Protein AF-A0A9X0BD74-F1 (afdb_monomer_lite)

Secondary structure (DSSP, 8-state):
--HHHHHHHSSTTTHHHHTHHHHHHHHHHHHHHHHHHHHTS-GGG-TTT-SS---HHHHHHHHHHHHHHHHHHHHHHHHHHHS-TT-TTHHHHHHHHHHHHHHHHHHHHT--TT---TTHHHHHHHHHHHHHHHHHHHHHSSSPPPTTHHHHHHHHHHHHHHHTTT-HHHHHHHHHHHHHHTT-

Structure (mmCIF, N/CA/C/O backbone):
data_AF-A0A9X0BD74-F1
#
_entry.id   AF-A0A9X0BD74-F1
#
loop_
_atom_site.group_PDB
_atom_site.id
_atom_site.type_symbol
_atom_site.label_atom_id
_atom_site.label_alt_id
_atom_site.label_comp_id
_atom_site.label_asym_id
_atom_site.label_entity_id
_atom_site.label_seq_id
_atom_site.pdbx_PDB_ins_code
_atom_site.Cartn_x
_atom_site.Cartn_y
_atom_site.Cartn_z
_atom_site.occupancy
_atom_site.B_iso_or_equiv
_atom_site.auth_seq_id
_atom_site.auth_comp_id
_atom_site.auth_asym_id
_atom_site.auth_atom_id
_atom_site.pdbx_PDB_model_num
ATOM 1 N N . MET A 1 1 ? 15.034 -7.161 4.633 1.00 36.44 1 MET A N 1
ATOM 2 C CA . MET A 1 1 ? 13.768 -7.546 5.293 1.00 36.44 1 MET A CA 1
ATOM 3 C C . MET A 1 1 ? 13.191 -6.283 5.930 1.00 36.44 1 MET A C 1
ATOM 5 O O . MET A 1 1 ? 13.919 -5.626 6.664 1.00 36.44 1 MET A O 1
ATOM 9 N N . ASN A 1 2 ? 11.981 -5.851 5.547 1.00 33.06 2 ASN A N 1
ATOM 10 C CA . ASN A 1 2 ? 11.386 -4.586 6.011 1.00 33.06 2 ASN A CA 1
ATOM 11 C C . ASN A 1 2 ? 11.163 -4.648 7.530 1.00 33.06 2 ASN A C 1
ATOM 13 O O . ASN A 1 2 ? 10.360 -5.455 7.988 1.00 33.06 2 ASN A O 1
ATOM 17 N N . ARG A 1 3 ? 11.835 -3.791 8.308 1.00 39.03 3 ARG A N 1
ATOM 18 C CA . ARG A 1 3 ? 11.649 -3.704 9.770 1.00 39.03 3 ARG A CA 1
ATOM 19 C C . ARG A 1 3 ? 10.197 -3.425 10.172 1.00 39.03 3 ARG A C 1
ATOM 21 O O . ARG A 1 3 ? 9.766 -3.906 11.209 1.00 39.03 3 ARG A O 1
ATOM 28 N N . ALA A 1 4 ? 9.433 -2.752 9.312 1.00 45.31 4 ALA A N 1
ATOM 29 C CA . ALA A 1 4 ? 7.997 -2.549 9.490 1.00 45.31 4 ALA A CA 1
ATOM 30 C C . ALA A 1 4 ? 7.218 -3.874 9.620 1.00 45.31 4 ALA A C 1
ATOM 32 O O . ALA A 1 4 ? 6.307 -3.964 10.427 1.00 45.31 4 ALA A O 1
ATOM 33 N N . TYR A 1 5 ? 7.608 -4.922 8.886 1.00 42.88 5 TYR A N 1
ATOM 34 C CA . TYR A 1 5 ? 6.957 -6.236 8.969 1.00 42.88 5 TYR A CA 1
ATOM 35 C C . TYR A 1 5 ? 7.295 -6.978 10.266 1.00 42.88 5 TYR A C 1
ATOM 37 O O . TYR A 1 5 ? 6.438 -7.645 10.828 1.00 42.88 5 TYR A O 1
ATOM 45 N N . VAL A 1 6 ? 8.530 -6.838 10.756 1.00 46.00 6 VAL A N 1
ATOM 46 C CA . VAL A 1 6 ? 8.978 -7.479 12.004 1.00 46.00 6 VAL A CA 1
ATOM 47 C C . VAL A 1 6 ? 8.322 -6.818 13.220 1.00 46.00 6 VAL A C 1
ATOM 49 O O . VAL A 1 6 ? 7.833 -7.513 14.101 1.00 46.00 6 VAL A O 1
ATOM 52 N N . VAL A 1 7 ? 8.215 -5.484 13.229 1.00 53.22 7 VAL A N 1
ATOM 53 C CA . VAL A 1 7 ? 7.501 -4.741 14.287 1.00 53.22 7 VAL A CA 1
ATOM 54 C C . VAL A 1 7 ? 6.001 -5.071 14.309 1.00 53.22 7 VAL A C 1
ATOM 56 O O . VAL A 1 7 ? 5.382 -5.016 15.366 1.00 53.22 7 VAL A O 1
ATOM 59 N N . MET A 1 8 ? 5.414 -5.451 13.169 1.00 51.22 8 MET A N 1
ATOM 60 C CA . MET A 1 8 ? 3.981 -5.745 13.050 1.00 51.22 8 MET A CA 1
ATOM 61 C C . MET A 1 8 ? 3.605 -7.236 13.169 1.00 51.22 8 MET A C 1
ATOM 63 O O . MET A 1 8 ? 2.412 -7.528 13.137 1.00 51.22 8 MET A O 1
ATOM 67 N N . GLY A 1 9 ? 4.556 -8.178 13.284 1.00 46.44 9 GLY A N 1
ATOM 68 C CA . GLY A 1 9 ? 4.282 -9.581 12.918 1.00 46.44 9 GLY A CA 1
ATOM 69 C C . GLY A 1 9 ? 4.838 -10.714 13.789 1.00 46.44 9 GLY A C 1
ATOM 70 O O . GLY A 1 9 ? 4.763 -11.857 13.356 1.00 46.44 9 GLY A O 1
ATOM 71 N N . GLU A 1 10 ? 5.401 -10.482 14.979 1.00 45.12 10 GLU A N 1
ATOM 72 C CA . GLU A 1 10 ? 6.030 -11.592 15.730 1.00 45.12 10 GLU A CA 1
ATOM 73 C C . GLU A 1 10 ? 5.081 -12.455 16.591 1.00 45.12 10 GLU A C 1
ATOM 75 O O . GLU A 1 10 ? 5.476 -13.544 17.011 1.00 45.12 10 GLU A O 1
ATOM 80 N N . LYS A 1 11 ? 3.824 -12.056 16.833 1.00 48.28 11 LYS A N 1
ATOM 81 C CA . LYS A 1 11 ? 2.819 -12.884 17.535 1.00 48.28 11 LYS A CA 1
ATOM 82 C C . LYS A 1 11 ? 1.432 -12.629 16.950 1.00 48.28 11 LYS A C 1
ATOM 84 O O . LYS A 1 11 ? 1.097 -11.470 16.780 1.00 48.28 11 LYS A O 1
ATOM 89 N N . GLN A 1 12 ? 0.713 -13.715 16.616 1.00 49.44 12 GLN A N 1
ATOM 90 C CA . GLN A 1 12 ? -0.642 -13.798 16.028 1.00 49.44 12 GLN A CA 1
ATOM 91 C C . GLN A 1 12 ? -0.986 -12.634 15.085 1.00 49.44 12 GLN A C 1
ATOM 93 O O . GLN A 1 12 ? -1.265 -11.550 15.568 1.00 49.44 12 GLN A O 1
ATOM 98 N N . ASP A 1 13 ? -1.044 -12.880 13.770 1.00 55.72 13 ASP A N 1
ATOM 99 C CA . ASP A 1 13 ? -1.153 -11.932 12.628 1.00 55.72 13 ASP A CA 1
ATOM 100 C C . ASP A 1 13 ? -2.109 -10.704 12.731 1.00 55.72 13 ASP A C 1
ATOM 102 O O . ASP A 1 13 ? -2.124 -9.850 11.844 1.00 55.72 13 ASP A O 1
ATOM 106 N N . ALA A 1 14 ? -2.879 -10.557 13.811 1.00 62.56 14 ALA A N 1
ATOM 107 C CA . ALA A 1 14 ? -3.739 -9.424 14.142 1.00 62.56 14 ALA A CA 1
ATOM 108 C C . ALA A 1 14 ? -3.445 -8.741 15.506 1.00 62.56 14 ALA A C 1
ATOM 110 O O . ALA A 1 14 ? -4.209 -7.866 15.911 1.00 62.56 14 ALA A O 1
ATOM 111 N N . ASP A 1 15 ? -2.377 -9.071 16.244 1.00 71.69 15 ASP A N 1
ATOM 112 C CA . ASP A 1 15 ? -2.082 -8.434 17.549 1.00 71.69 15 ASP A CA 1
ATOM 113 C C . ASP A 1 15 ? -1.821 -6.922 17.432 1.00 71.69 15 ASP A C 1
ATOM 115 O O . ASP A 1 15 ? -2.056 -6.159 18.372 1.00 71.69 15 ASP A O 1
ATOM 119 N N . TRP A 1 16 ? -1.412 -6.460 16.252 1.00 72.12 16 TRP A N 1
ATOM 120 C CA . TRP A 1 16 ? -1.272 -5.040 15.947 1.00 72.12 16 TRP A CA 1
ATOM 121 C C . TRP A 1 16 ? -2.625 -4.300 15.943 1.00 72.12 16 TRP A C 1
ATOM 123 O O . TRP A 1 16 ? -2.673 -3.129 16.316 1.00 72.12 16 TRP A O 1
ATOM 133 N N . ILE A 1 17 ? -3.736 -4.982 15.628 1.00 79.81 17 ILE A N 1
ATOM 134 C CA . ILE A 1 17 ? -5.102 -4.426 15.715 1.00 79.81 17 ILE A CA 1
ATOM 135 C C . ILE A 1 17 ? -5.449 -4.118 17.173 1.00 79.81 17 ILE A C 1
ATOM 137 O O . ILE A 1 17 ? -6.036 -3.078 17.466 1.00 79.81 17 ILE A O 1
ATOM 141 N N . LYS A 1 18 ? -5.033 -4.985 18.105 1.00 80.56 18 LYS A N 1
ATOM 142 C CA . LYS A 1 18 ? -5.263 -4.793 19.548 1.00 80.56 18 LYS A CA 1
ATOM 143 C C . LYS A 1 18 ? -4.485 -3.598 20.110 1.00 80.56 18 LYS A C 1
ATOM 145 O O . LYS A 1 18 ? -4.885 -3.036 21.122 1.00 80.56 18 LYS A O 1
ATOM 150 N N . ASN A 1 19 ? -3.402 -3.195 19.443 1.00 86.25 19 ASN A N 1
ATOM 151 C CA . ASN A 1 19 ? -2.535 -2.083 19.835 1.00 86.25 19 ASN A CA 1
ATOM 152 C C . ASN A 1 19 ? -2.596 -0.913 18.839 1.00 86.25 19 ASN A C 1
ATOM 154 O O . ASN A 1 19 ? -1.629 -0.165 18.687 1.00 86.25 19 ASN A O 1
ATOM 158 N N . ILE A 1 20 ? -3.736 -0.723 18.168 1.00 89.88 20 ILE A N 1
ATOM 159 C CA . ILE A 1 20 ? -3.899 0.277 17.103 1.00 89.88 20 ILE A CA 1
ATOM 160 C C . ILE A 1 20 ? -3.559 1.713 17.554 1.00 89.88 20 ILE A C 1
ATOM 162 O O . ILE A 1 20 ? -3.012 2.489 16.776 1.00 89.88 20 ILE A O 1
ATOM 166 N N . GLN A 1 21 ? -3.769 2.057 18.830 1.00 89.94 21 GLN A N 1
ATOM 167 C CA . GLN A 1 21 ? -3.364 3.356 19.389 1.00 89.94 21 GLN A CA 1
ATOM 168 C C . GLN A 1 21 ? -1.843 3.563 19.369 1.00 89.94 21 GLN A C 1
ATOM 170 O O . GLN A 1 21 ? -1.370 4.653 19.048 1.00 89.94 21 GLN A O 1
ATOM 175 N N . GLN A 1 22 ? -1.064 2.519 19.670 1.00 89.44 22 GLN A N 1
ATOM 176 C CA . GLN A 1 22 ? 0.397 2.581 19.576 1.00 89.44 22 GLN A CA 1
ATOM 177 C C . GLN A 1 22 ? 0.835 2.727 18.118 1.00 89.44 22 GLN A C 1
ATOM 179 O O . GLN A 1 22 ? 1.759 3.485 17.826 1.00 89.44 22 GLN A O 1
ATOM 184 N N . LEU A 1 23 ? 0.138 2.068 17.186 1.00 90.94 23 LEU A N 1
ATOM 185 C CA . LEU A 1 23 ? 0.402 2.243 15.759 1.00 90.94 23 LEU A CA 1
ATOM 186 C C . LEU A 1 23 ? 0.152 3.676 15.287 1.00 90.94 23 LEU A C 1
ATOM 188 O O . LEU A 1 23 ? 0.961 4.170 14.509 1.00 90.94 23 LEU A O 1
ATOM 192 N N . ILE A 1 24 ? -0.899 4.360 15.757 1.00 93.25 24 ILE A N 1
ATOM 193 C CA . ILE A 1 24 ? -1.131 5.783 15.430 1.00 93.25 24 ILE A CA 1
ATOM 194 C C . ILE A 1 24 ? 0.073 6.628 15.866 1.00 93.25 24 ILE A C 1
ATOM 196 O O . ILE A 1 24 ? 0.583 7.436 15.089 1.00 93.25 24 ILE A O 1
ATOM 200 N N . TYR A 1 25 ? 0.564 6.415 17.090 1.00 91.50 25 TYR A N 1
ATOM 201 C CA . TYR A 1 25 ? 1.745 7.121 17.591 1.00 91.50 25 TYR A CA 1
ATOM 202 C C . TYR A 1 25 ? 2.980 6.856 16.716 1.00 91.50 25 TYR A C 1
ATOM 204 O O . TYR A 1 25 ? 3.648 7.794 16.279 1.00 91.50 25 TYR A O 1
ATOM 212 N N . HIS A 1 26 ? 3.252 5.587 16.401 1.00 91.19 26 HIS A N 1
ATOM 213 C CA . HIS A 1 26 ? 4.397 5.208 15.574 1.00 91.19 26 HIS A CA 1
ATOM 214 C C . HIS A 1 26 ? 4.282 5.687 14.125 1.00 91.19 26 HIS A C 1
ATOM 216 O O . HIS A 1 26 ? 5.293 6.065 13.535 1.00 91.19 26 HIS A O 1
ATOM 222 N N . GLN A 1 27 ? 3.074 5.714 13.557 1.00 94.50 27 GLN A N 1
ATOM 223 C CA . GLN A 1 27 ? 2.834 6.215 12.205 1.00 94.50 27 GLN A CA 1
ATOM 224 C C . GLN A 1 27 ? 3.298 7.663 12.080 1.00 94.50 27 GLN A C 1
ATOM 226 O O . GLN A 1 27 ? 3.983 7.982 11.111 1.00 94.50 27 GLN A O 1
ATOM 231 N N . LYS A 1 28 ? 3.001 8.517 13.067 1.00 92.75 28 LYS A N 1
ATOM 232 C CA . LYS A 1 28 ? 3.417 9.922 13.035 1.00 92.75 28 LYS A CA 1
ATOM 233 C C . LYS A 1 28 ? 4.940 10.063 12.992 1.00 92.75 28 LYS A C 1
ATOM 235 O O . LYS A 1 28 ? 5.457 10.792 12.150 1.00 92.75 28 LYS A O 1
ATOM 240 N N . THR A 1 29 ? 5.650 9.338 13.857 1.00 94.38 29 THR A N 1
ATOM 241 C CA . THR A 1 29 ? 7.121 9.342 13.874 1.00 94.38 29 THR A CA 1
ATOM 242 C C . THR A 1 29 ? 7.694 8.846 12.546 1.00 94.38 29 THR A C 1
ATOM 244 O O . THR A 1 29 ? 8.558 9.500 11.969 1.00 94.38 29 THR A O 1
ATOM 247 N N . LEU A 1 30 ? 7.175 7.737 12.013 1.00 95.44 30 LEU A N 1
ATOM 248 C CA . LEU A 1 30 ? 7.630 7.190 10.732 1.00 95.44 30 LEU A CA 1
ATOM 249 C C . LEU A 1 30 ? 7.351 8.145 9.562 1.00 95.44 30 LEU A C 1
ATOM 251 O O . LEU A 1 30 ? 8.182 8.287 8.670 1.00 95.44 30 LEU A O 1
ATOM 255 N N . GLU A 1 31 ? 6.204 8.823 9.556 1.00 95.12 31 GLU A N 1
ATOM 256 C CA . GLU A 1 31 ? 5.857 9.817 8.536 1.00 95.12 31 GLU A CA 1
ATOM 257 C C . GLU A 1 31 ? 6.827 11.010 8.567 1.00 95.12 31 GLU A C 1
ATOM 259 O O . GLU A 1 31 ? 7.256 11.484 7.512 1.00 95.12 31 GLU A O 1
ATOM 264 N N . GLU A 1 32 ? 7.206 11.485 9.756 1.00 94.81 32 GLU A N 1
ATOM 265 C CA . GLU A 1 32 ? 8.211 12.541 9.933 1.00 94.81 32 GLU A CA 1
ATOM 266 C C . GLU A 1 32 ? 9.599 12.088 9.454 1.00 94.81 32 GLU A C 1
ATOM 268 O O . GLU A 1 32 ? 10.254 12.813 8.702 1.00 94.81 32 GLU A O 1
ATOM 273 N N . GLU A 1 33 ? 10.018 10.869 9.800 1.00 95.56 33 GLU A N 1
ATOM 274 C CA . GLU A 1 33 ? 11.285 10.284 9.344 1.00 95.56 33 GLU A CA 1
ATOM 275 C C . GLU A 1 33 ? 11.335 10.117 7.819 1.00 95.56 33 GLU A C 1
ATOM 277 O O . GLU A 1 33 ? 12.345 10.444 7.191 1.00 95.56 33 GLU A O 1
ATOM 282 N N . ILE A 1 34 ? 10.243 9.661 7.195 1.00 94.62 34 ILE A N 1
ATOM 283 C CA . ILE A 1 34 ? 10.165 9.525 5.734 1.00 94.62 34 ILE A CA 1
ATOM 284 C C . ILE A 1 34 ? 10.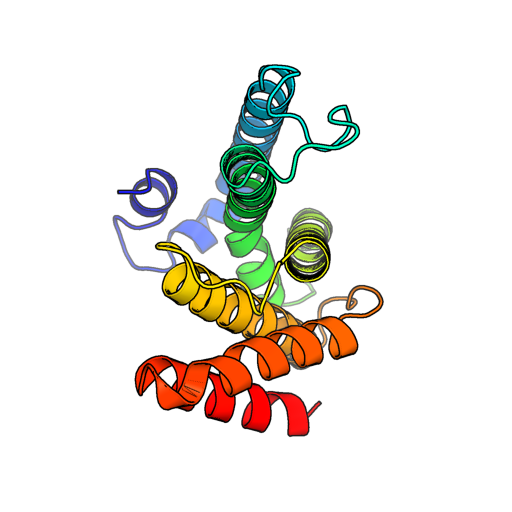220 10.901 5.065 1.00 94.62 34 ILE A C 1
ATOM 286 O O . ILE A 1 34 ? 10.932 11.067 4.072 1.00 94.62 34 ILE A O 1
ATOM 290 N N . LYS A 1 35 ? 9.513 11.904 5.601 1.00 92.06 35 LYS A N 1
ATOM 291 C CA . LYS A 1 35 ? 9.571 13.284 5.086 1.00 92.06 35 LYS A CA 1
ATOM 292 C C . LYS A 1 35 ? 10.975 13.866 5.194 1.00 92.06 35 LYS A C 1
ATOM 294 O O . LYS A 1 35 ? 11.453 14.463 4.230 1.00 92.06 35 LYS A O 1
ATOM 299 N N . LEU A 1 36 ? 11.642 13.649 6.326 1.00 94.56 36 LEU A N 1
ATOM 300 C CA . LEU A 1 36 ? 13.023 14.064 6.534 1.00 94.56 36 LEU A CA 1
ATOM 301 C C . LEU A 1 36 ? 13.956 13.369 5.540 1.00 94.56 36 LEU A C 1
ATOM 303 O O . LEU A 1 36 ? 14.793 14.014 4.920 1.00 94.56 36 LEU A O 1
ATOM 307 N N . TRP A 1 37 ? 13.808 12.064 5.332 1.00 93.00 37 TRP A N 1
ATOM 308 C CA . TRP A 1 37 ? 14.586 11.353 4.320 1.00 93.00 37 TRP A CA 1
ATOM 309 C C . TRP A 1 37 ? 14.357 11.937 2.916 1.00 93.00 37 TRP A C 1
ATOM 311 O O . TRP A 1 37 ? 15.326 12.229 2.212 1.00 93.00 37 TRP A O 1
ATOM 321 N N . CYS A 1 38 ? 13.102 12.202 2.539 1.00 89.31 38 CYS A N 1
ATOM 322 C CA . CYS A 1 38 ? 12.760 12.823 1.260 1.00 89.31 38 CYS A CA 1
ATOM 323 C C . CYS A 1 38 ? 13.385 14.219 1.087 1.00 89.31 38 CYS A C 1
ATOM 325 O O . CYS A 1 38 ? 13.812 14.557 -0.016 1.00 89.31 38 CYS A O 1
ATOM 327 N N . SER A 1 39 ? 13.480 15.028 2.151 1.00 89.81 39 SER A N 1
ATOM 328 C CA . SER A 1 39 ? 14.089 16.367 2.075 1.00 89.81 39 SER A CA 1
ATOM 329 C C . SER A 1 39 ? 15.606 16.339 1.879 1.00 89.81 39 SER A C 1
ATOM 331 O O . SER A 1 39 ? 16.183 17.341 1.466 1.00 89.81 39 SER A O 1
ATOM 333 N N . HIS A 1 40 ? 16.255 15.208 2.164 1.00 90.06 40 HIS A N 1
ATOM 334 C CA . HIS A 1 40 ? 17.692 15.007 1.963 1.00 90.06 40 HIS A CA 1
ATOM 335 C C . HIS A 1 40 ? 18.026 14.325 0.629 1.00 90.06 40 HIS A C 1
ATO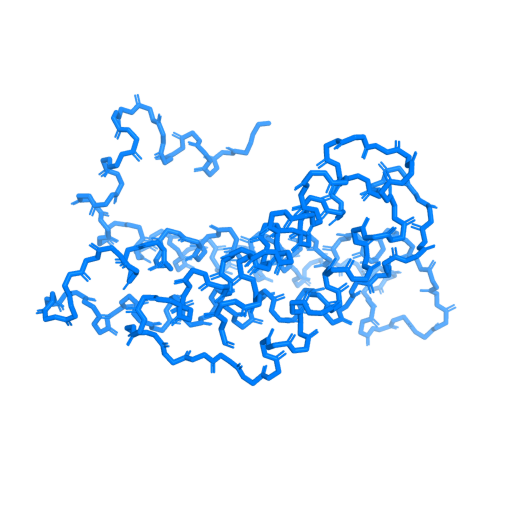M 337 O O . HIS A 1 40 ? 19.194 14.022 0.373 1.00 90.06 40 HIS A O 1
ATOM 343 N N . ILE A 1 41 ? 17.033 14.082 -0.235 1.00 86.56 41 ILE A N 1
ATOM 344 C CA . ILE A 1 41 ? 17.276 13.564 -1.583 1.00 86.56 41 ILE A CA 1
ATO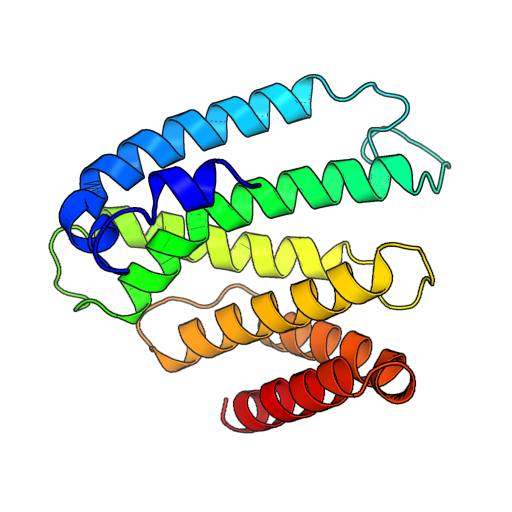M 345 C C . ILE A 1 41 ? 18.103 14.603 -2.367 1.00 86.56 41 ILE A C 1
ATOM 347 O O . ILE A 1 41 ? 17.669 15.750 -2.502 1.00 86.56 41 ILE A O 1
ATOM 351 N N . PRO A 1 42 ? 19.279 14.233 -2.915 1.00 85.12 42 PRO A N 1
ATOM 352 C CA . PRO A 1 42 ? 20.107 15.156 -3.680 1.00 85.12 42 PRO A CA 1
ATOM 353 C C . PRO A 1 42 ? 19.350 15.780 -4.865 1.00 85.12 42 PRO A C 1
ATOM 355 O O . PRO A 1 42 ? 18.655 15.049 -5.578 1.00 85.12 42 PRO A O 1
ATOM 358 N N . PRO A 1 43 ? 19.557 17.078 -5.174 1.00 80.44 43 PRO A N 1
ATOM 359 C CA . PRO A 1 43 ? 18.850 17.769 -6.261 1.00 80.44 43 PRO A CA 1
ATOM 360 C C . PRO A 1 43 ? 18.921 17.050 -7.616 1.00 80.44 43 PRO A C 1
ATOM 362 O O . PRO A 1 43 ? 17.964 17.052 -8.379 1.00 80.44 43 PRO A O 1
ATOM 365 N N . ARG A 1 44 ? 20.035 16.354 -7.892 1.00 75.38 44 ARG A N 1
ATOM 366 C CA . ARG A 1 44 ? 20.261 15.601 -9.141 1.00 75.38 44 ARG A CA 1
ATOM 367 C C . ARG A 1 44 ? 19.304 14.424 -9.358 1.00 75.38 44 ARG A C 1
ATOM 369 O O . ARG A 1 44 ? 19.190 13.952 -10.483 1.00 75.38 44 ARG A O 1
ATOM 376 N N . ILE A 1 45 ? 18.671 13.920 -8.300 1.00 77.56 45 ILE A N 1
ATOM 377 C CA . ILE A 1 45 ? 17.694 12.823 -8.367 1.00 77.56 45 ILE A CA 1
ATOM 378 C C . ILE A 1 45 ? 16.324 13.243 -7.820 1.00 77.56 45 ILE A C 1
ATOM 380 O O . ILE A 1 45 ? 15.498 12.403 -7.468 1.00 77.56 45 ILE A O 1
ATOM 384 N N . ASN A 1 46 ? 16.078 14.552 -7.752 1.00 73.94 46 ASN A N 1
ATOM 385 C CA . ASN A 1 46 ? 14.789 15.114 -7.396 1.00 73.94 46 ASN A CA 1
ATOM 386 C C . ASN A 1 46 ? 14.005 15.443 -8.679 1.00 73.94 46 ASN A C 1
ATOM 388 O O . ASN A 1 46 ? 14.318 16.420 -9.353 1.00 73.94 46 ASN A O 1
ATOM 392 N N . LEU A 1 47 ? 12.968 14.660 -9.004 1.00 65.50 47 LEU A N 1
ATOM 393 C CA . LEU A 1 47 ? 12.126 14.869 -10.195 1.00 65.50 47 LEU A CA 1
ATOM 394 C C . LEU A 1 47 ? 11.409 16.228 -10.201 1.00 65.50 47 LEU A C 1
ATOM 396 O O . LEU A 1 47 ? 11.099 16.728 -11.273 1.00 65.50 47 LEU A O 1
ATOM 400 N N . ASN A 1 48 ? 11.199 16.867 -9.041 1.00 65.19 48 ASN A N 1
ATOM 401 C CA . ASN A 1 48 ? 10.613 18.215 -8.986 1.00 65.19 48 ASN A CA 1
ATOM 402 C C . ASN A 1 48 ? 11.601 19.306 -9.434 1.00 65.19 48 ASN A C 1
ATOM 404 O O . ASN A 1 48 ? 11.209 20.455 -9.605 1.00 65.19 48 ASN A O 1
ATOM 408 N N . GLN A 1 49 ? 12.889 18.967 -9.552 1.00 58.62 49 GLN A N 1
ATOM 409 C CA . GLN A 1 49 ? 13.979 19.894 -9.866 1.00 58.62 49 GLN A CA 1
ATOM 410 C C . GLN A 1 49 ? 14.794 19.461 -11.092 1.00 58.62 49 GLN A C 1
ATOM 412 O O . GLN A 1 49 ? 15.642 20.222 -11.553 1.00 58.62 49 GLN A O 1
ATOM 417 N N . SER A 1 50 ? 14.567 18.258 -11.632 1.00 54.12 50 SER A N 1
ATOM 418 C CA . SER A 1 50 ? 15.271 17.786 -12.820 1.00 54.12 50 SER A CA 1
ATOM 419 C C . SER A 1 50 ? 14.505 18.166 -14.086 1.00 54.12 50 SER A C 1
ATOM 421 O O . SER A 1 50 ? 13.679 17.401 -14.585 1.00 54.12 50 SER A O 1
ATOM 423 N N . GLU A 1 51 ? 14.810 19.332 -14.648 1.00 48.97 51 GLU A N 1
ATOM 424 C CA . GLU A 1 51 ? 14.525 19.579 -16.059 1.00 48.97 51 GLU A CA 1
ATOM 425 C C . GLU A 1 51 ? 15.358 18.592 -16.898 1.00 48.97 51 GLU A C 1
ATOM 427 O O . GLU A 1 51 ? 16.587 18.604 -16.867 1.00 48.97 51 GLU A O 1
ATOM 432 N N . GLY A 1 52 ? 14.695 17.687 -17.621 1.00 50.69 52 GLY A N 1
ATOM 433 C CA . GLY A 1 52 ? 15.321 16.954 -18.726 1.00 50.69 52 GLY A CA 1
ATOM 434 C C . GLY A 1 52 ? 16.079 15.658 -18.412 1.00 50.69 52 GLY A C 1
ATOM 435 O O . GLY A 1 52 ? 16.687 15.110 -19.329 1.00 50.69 52 GLY A O 1
ATOM 436 N N . PHE A 1 53 ? 16.023 15.102 -17.197 1.00 48.50 53 PHE A N 1
ATOM 437 C CA . PHE A 1 53 ? 16.620 13.785 -16.927 1.00 48.50 53 PHE A CA 1
ATOM 438 C C . PHE A 1 53 ? 15.563 12.728 -16.600 1.00 48.50 53 PHE A C 1
ATOM 440 O O . PHE A 1 53 ? 15.038 12.679 -15.491 1.00 48.50 53 PHE A O 1
ATOM 447 N N . ASN A 1 54 ? 15.337 11.812 -17.552 1.00 61.09 54 ASN A N 1
ATOM 448 C CA . ASN A 1 54 ? 14.727 10.493 -17.337 1.00 61.09 54 ASN A CA 1
ATOM 449 C C . ASN A 1 54 ? 15.650 9.630 -16.454 1.00 61.09 54 ASN A C 1
ATOM 451 O O . ASN A 1 54 ? 16.215 8.631 -16.895 1.00 61.09 54 ASN A O 1
ATOM 455 N N . SER A 1 55 ? 15.886 10.057 -15.214 1.00 73.31 55 SER A N 1
ATOM 456 C CA . SER A 1 55 ? 16.691 9.306 -14.261 1.00 73.31 55 SER A CA 1
ATOM 457 C C . SER A 1 55 ? 15.820 8.218 -13.652 1.00 73.31 55 SER A C 1
ATOM 459 O O . SER A 1 55 ? 15.006 8.473 -12.764 1.00 73.31 55 SER A O 1
ATOM 461 N N . GLU A 1 56 ? 16.006 6.987 -14.123 1.00 78.38 56 GLU A N 1
ATOM 462 C CA . GLU A 1 56 ? 15.386 5.790 -13.550 1.00 78.38 56 GLU A CA 1
ATOM 463 C C . GLU A 1 56 ? 15.635 5.702 -12.029 1.00 78.38 56 GLU A C 1
ATOM 465 O O . GLU A 1 56 ? 14.749 5.340 -11.255 1.00 78.38 56 GLU A O 1
ATOM 470 N N . LEU A 1 57 ? 16.812 6.146 -11.572 1.00 81.62 57 LEU A N 1
ATOM 471 C CA . LEU A 1 57 ? 17.124 6.265 -10.151 1.00 81.62 57 LEU A CA 1
ATOM 472 C C . LEU A 1 57 ? 16.209 7.270 -9.434 1.00 81.62 57 LEU A C 1
ATOM 474 O O . LEU A 1 57 ? 15.686 6.955 -8.368 1.00 81.62 57 LEU A O 1
ATOM 478 N N . ALA A 1 58 ? 16.000 8.460 -10.001 1.00 81.62 58 ALA A N 1
ATOM 479 C CA . ALA A 1 58 ? 15.112 9.469 -9.421 1.00 81.62 58 ALA A CA 1
ATOM 480 C C . ALA A 1 58 ? 13.663 8.962 -9.348 1.00 81.62 58 ALA A C 1
ATOM 482 O O . ALA A 1 58 ? 13.016 9.081 -8.306 1.00 81.62 58 ALA A O 1
ATOM 483 N N . TYR A 1 59 ? 13.200 8.307 -10.415 1.00 80.31 59 TYR A N 1
ATOM 484 C CA . TYR A 1 59 ? 11.906 7.630 -10.462 1.00 80.31 59 TYR A CA 1
ATOM 485 C C . TYR A 1 59 ? 11.752 6.607 -9.327 1.00 80.31 59 TYR A C 1
ATOM 487 O O . TYR A 1 59 ? 10.794 6.670 -8.551 1.00 80.31 59 TYR A O 1
ATOM 495 N N . PHE A 1 60 ? 12.721 5.700 -9.163 1.00 84.12 60 PHE A N 1
ATOM 496 C CA . PHE A 1 60 ? 12.650 4.685 -8.115 1.00 84.12 60 PHE A CA 1
ATOM 497 C C . PHE A 1 60 ? 12.739 5.271 -6.709 1.00 8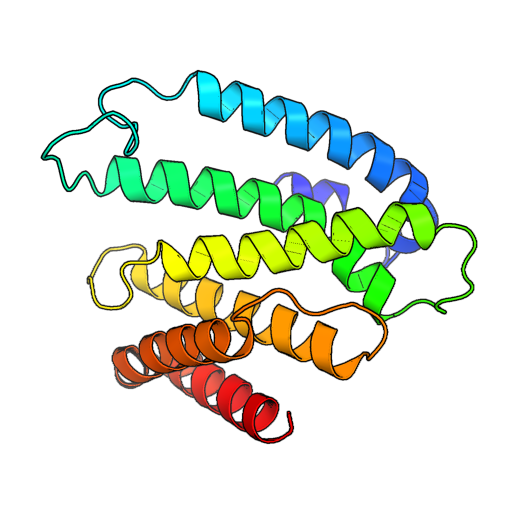4.12 60 PHE A C 1
ATOM 499 O O . PHE A 1 60 ? 12.005 4.829 -5.824 1.00 84.12 60 PHE A O 1
ATOM 506 N N . VAL A 1 61 ? 13.605 6.260 -6.481 1.00 86.69 61 VAL A N 1
ATOM 507 C CA . VAL A 1 61 ? 13.754 6.900 -5.166 1.00 86.69 61 VAL A CA 1
ATOM 508 C C . VAL A 1 61 ? 12.458 7.609 -4.766 1.00 86.69 61 VAL A C 1
ATOM 510 O O . VAL A 1 61 ? 11.978 7.415 -3.648 1.00 86.69 61 VAL A O 1
ATOM 513 N N . GLN A 1 62 ? 11.819 8.342 -5.676 1.00 83.81 62 GLN A N 1
ATOM 514 C CA . GLN A 1 62 ? 10.530 8.970 -5.376 1.00 83.81 62 GLN A CA 1
ATOM 515 C C . GLN A 1 62 ? 9.404 7.953 -5.187 1.00 83.81 62 GLN A C 1
ATOM 517 O O . GLN A 1 62 ? 8.663 8.019 -4.202 1.00 83.81 62 GLN A O 1
ATOM 522 N N . GLY A 1 63 ? 9.319 6.953 -6.069 1.00 87.38 63 GLY A N 1
ATOM 523 C CA . GLY A 1 63 ? 8.351 5.865 -5.942 1.00 87.38 63 GLY A CA 1
ATOM 524 C C . GLY A 1 63 ? 8.498 5.099 -4.622 1.00 87.38 63 GLY A C 1
ATOM 525 O O . GLY A 1 63 ? 7.500 4.640 -4.054 1.00 87.38 63 GLY A O 1
ATOM 526 N N . ARG A 1 64 ? 9.726 4.997 -4.093 1.00 89.12 64 ARG A N 1
ATOM 527 C CA . ARG A 1 64 ? 10.007 4.451 -2.760 1.00 89.12 64 ARG A CA 1
ATOM 528 C C . ARG A 1 64 ? 9.479 5.333 -1.641 1.00 89.12 64 ARG A C 1
ATOM 530 O O . ARG A 1 64 ? 8.857 4.783 -0.740 1.00 89.12 64 ARG A O 1
ATOM 537 N N . GLY A 1 65 ? 9.655 6.650 -1.714 1.00 91.69 65 GLY A N 1
ATOM 538 C CA . GLY A 1 65 ? 9.080 7.577 -0.735 1.00 91.69 65 GLY A CA 1
ATOM 539 C C . GLY A 1 65 ? 7.566 7.417 -0.614 1.00 91.69 65 GLY A C 1
ATOM 540 O O . GLY A 1 65 ? 7.057 7.168 0.478 1.00 91.69 65 GLY A O 1
ATOM 541 N N . ILE A 1 66 ? 6.858 7.441 -1.747 1.00 92.62 66 ILE A N 1
ATOM 542 C CA . ILE A 1 66 ? 5.401 7.233 -1.784 1.00 92.62 66 ILE A CA 1
ATOM 543 C C . ILE A 1 66 ? 5.033 5.838 -1.257 1.00 92.62 66 ILE A C 1
ATOM 545 O O . ILE A 1 66 ? 4.096 5.703 -0.476 1.00 92.62 66 ILE A O 1
ATOM 549 N N . SER A 1 67 ? 5.781 4.794 -1.635 1.00 93.69 67 SER A N 1
ATOM 550 C CA . SER A 1 67 ? 5.510 3.423 -1.171 1.00 93.69 67 SER A CA 1
ATOM 551 C C . SER A 1 67 ? 5.705 3.253 0.333 1.00 93.69 67 SER A C 1
ATOM 553 O O . SER A 1 67 ? 4.877 2.617 0.973 1.00 93.69 67 SER A O 1
ATOM 555 N N . CYS A 1 68 ? 6.765 3.819 0.912 1.00 95.12 68 CYS A N 1
ATOM 556 C CA . CYS A 1 68 ? 7.002 3.754 2.352 1.00 95.12 68 CYS A CA 1
ATOM 557 C C . CYS A 1 68 ? 5.884 4.455 3.124 1.00 95.12 68 CYS A C 1
ATOM 559 O O . CYS A 1 68 ? 5.369 3.882 4.083 1.00 95.12 68 CYS A O 1
ATOM 561 N N . ARG A 1 69 ? 5.466 5.646 2.667 1.00 96.06 69 ARG A N 1
ATOM 562 C CA . ARG A 1 69 ? 4.307 6.344 3.239 1.00 96.06 69 ARG A CA 1
ATOM 563 C C . ARG A 1 69 ? 3.060 5.476 3.129 1.00 96.06 69 ARG A C 1
ATOM 565 O O . ARG A 1 69 ? 2.371 5.269 4.113 1.00 96.06 69 ARG A O 1
ATOM 572 N N . GLU A 1 70 ? 2.793 4.892 1.969 1.00 96.44 70 GLU A N 1
ATOM 573 C CA . GLU A 1 70 ? 1.623 4.033 1.770 1.00 96.44 70 GLU A CA 1
ATOM 574 C C . GLU A 1 70 ? 1.632 2.821 2.719 1.00 96.44 70 GLU A C 1
ATOM 576 O O . GLU A 1 70 ? 0.627 2.539 3.368 1.00 96.44 70 GLU A O 1
ATOM 581 N N . TRP A 1 71 ? 2.777 2.156 2.904 1.00 95.44 71 TRP A N 1
ATOM 582 C CA . TRP A 1 71 ? 2.893 0.993 3.792 1.00 95.44 71 TRP A CA 1
ATOM 583 C C . TRP A 1 71 ? 2.613 1.293 5.254 1.00 95.44 71 TRP A C 1
ATOM 585 O O . TRP A 1 71 ? 1.978 0.469 5.908 1.00 95.44 71 TRP A O 1
ATOM 595 N N . ILE A 1 72 ? 3.058 2.444 5.763 1.00 95.75 72 ILE A N 1
ATOM 596 C CA . ILE A 1 72 ? 2.759 2.818 7.150 1.00 95.75 72 ILE A CA 1
ATOM 597 C C . ILE A 1 72 ? 1.281 3.179 7.338 1.00 95.75 72 ILE A C 1
ATOM 599 O O . ILE A 1 72 ? 0.816 3.169 8.470 1.00 95.75 72 ILE A O 1
ATOM 603 N N . HIS A 1 73 ? 0.531 3.436 6.256 1.00 97.38 73 HIS A N 1
ATOM 604 C CA . HIS A 1 73 ? -0.905 3.714 6.316 1.00 97.38 73 HIS A CA 1
ATOM 605 C C . HIS A 1 73 ? -1.801 2.471 6.122 1.00 97.38 73 HIS A C 1
ATOM 607 O O . HIS A 1 73 ? -2.949 2.464 6.574 1.00 97.38 73 HIS A O 1
ATOM 613 N N . ARG A 1 74 ? -1.294 1.386 5.512 1.00 96.00 74 ARG A N 1
ATOM 614 C CA . ARG A 1 74 ? -2.062 0.143 5.263 1.00 96.00 74 ARG A CA 1
ATOM 615 C C . ARG A 1 74 ? -2.760 -0.457 6.490 1.00 96.00 74 ARG A C 1
ATOM 617 O O . ARG A 1 74 ? -3.898 -0.898 6.326 1.00 96.00 74 ARG A O 1
ATOM 624 N N . PRO A 1 75 ? -2.149 -0.504 7.693 1.00 95.19 75 PRO A N 1
ATOM 625 C CA . PRO A 1 75 ? -2.817 -1.066 8.866 1.00 95.19 75 PRO A CA 1
ATOM 626 C C . PRO A 1 75 ? -4.121 -0.335 9.204 1.00 95.19 75 PRO A C 1
ATOM 628 O O . PRO A 1 75 ? -5.107 -0.967 9.569 1.00 95.19 75 PRO A O 1
ATOM 631 N N . PHE A 1 76 ? -4.160 0.987 9.014 1.00 96.31 76 PHE A N 1
ATOM 632 C CA . PHE A 1 76 ? -5.344 1.808 9.278 1.00 96.31 76 PHE A CA 1
ATOM 633 C C . PHE A 1 76 ? -6.431 1.595 8.232 1.00 96.31 76 PHE A C 1
ATOM 635 O O . PHE A 1 76 ? -7.603 1.508 8.584 1.00 96.31 76 PHE A O 1
ATOM 642 N N . LEU A 1 77 ? -6.045 1.429 6.962 1.00 97.44 77 LEU A N 1
ATOM 643 C CA . LEU A 1 77 ? -6.984 1.028 5.918 1.00 97.44 77 LEU A CA 1
ATOM 644 C C . LEU A 1 77 ? -7.607 -0.338 6.228 1.00 97.44 77 LEU A C 1
ATOM 646 O O . LEU A 1 77 ? -8.824 -0.491 6.170 1.00 97.44 77 LEU A O 1
ATOM 650 N N . TYR A 1 78 ? -6.787 -1.318 6.609 1.00 95.75 78 TYR A N 1
ATOM 651 C CA . TYR A 1 78 ? -7.289 -2.623 7.025 1.00 95.75 78 TYR A CA 1
ATOM 652 C C . TYR A 1 78 ? -8.234 -2.498 8.227 1.00 95.75 78 TYR A C 1
ATOM 654 O O . TYR A 1 78 ? -9.313 -3.086 8.207 1.00 95.75 78 TYR A O 1
ATOM 662 N N . TYR A 1 79 ? -7.860 -1.726 9.251 1.00 95.19 79 TYR A N 1
ATOM 663 C CA . TYR A 1 79 ? -8.686 -1.511 10.441 1.00 95.19 79 TYR A CA 1
ATOM 664 C C . TYR A 1 79 ? -10.052 -0.911 10.077 1.00 95.19 79 TYR A C 1
ATOM 666 O O . TYR A 1 79 ? -11.077 -1.460 10.468 1.00 95.19 79 TYR A O 1
ATOM 674 N N . ALA A 1 80 ? -10.077 0.147 9.261 1.00 96.31 80 ALA A N 1
ATOM 675 C CA . ALA A 1 80 ? -11.307 0.813 8.822 1.00 96.31 80 ALA A CA 1
ATOM 676 C C . ALA A 1 80 ? -12.228 -0.071 7.956 1.00 96.31 80 ALA A C 1
ATOM 678 O O . ALA A 1 80 ? -13.439 0.148 7.915 1.00 96.31 80 ALA A O 1
ATOM 679 N N . ILE A 1 81 ? -11.672 -1.072 7.266 1.00 96.31 81 ILE A N 1
ATOM 680 C CA . ILE A 1 81 ? -12.448 -2.053 6.489 1.00 96.31 81 ILE A CA 1
ATOM 681 C C . ILE A 1 81 ? -13.077 -3.127 7.393 1.00 96.31 81 ILE A C 1
ATOM 683 O O . ILE A 1 81 ? -14.158 -3.618 7.080 1.00 96.31 81 ILE A O 1
ATOM 687 N N . HIS A 1 82 ? -12.406 -3.520 8.482 1.00 93.94 82 HIS A N 1
ATOM 688 C CA . HIS A 1 82 ? -12.775 -4.713 9.260 1.00 93.94 82 HIS A CA 1
ATOM 689 C C . HIS A 1 82 ? -13.411 -4.428 10.627 1.00 93.94 82 HIS A C 1
ATOM 691 O O . HIS A 1 82 ? -13.933 -5.360 11.237 1.00 93.94 82 HIS A O 1
ATOM 697 N N . GLN A 1 83 ? -13.346 -3.196 11.134 1.00 93.12 83 GLN A N 1
ATOM 698 C CA . GLN A 1 83 ? -13.938 -2.819 12.422 1.00 93.12 83 GLN A CA 1
ATOM 699 C C . GLN A 1 83 ? -15.266 -2.066 12.240 1.00 93.12 83 GLN A C 1
ATOM 701 O O . GLN A 1 83 ? -15.466 -1.442 11.196 1.00 93.12 83 GLN A O 1
ATOM 706 N N . PRO A 1 84 ? -16.176 -2.104 13.235 1.00 92.88 84 PRO A N 1
ATOM 707 C CA . PRO A 1 84 ? -17.425 -1.345 13.193 1.00 92.88 84 PRO A CA 1
ATOM 708 C C . PRO A 1 84 ? -17.179 0.156 13.008 1.00 92.88 84 PRO A C 1
ATOM 710 O O . PRO A 1 84 ? -16.238 0.713 13.576 1.00 92.88 84 PRO A O 1
ATOM 713 N N . ALA A 1 85 ? -18.049 0.829 12.252 1.00 91.12 85 ALA A N 1
ATOM 714 C CA . ALA A 1 85 ? -17.946 2.273 12.031 1.00 91.12 85 ALA A CA 1
ATOM 715 C C . ALA A 1 85 ? -18.131 3.075 13.334 1.00 91.12 85 ALA A C 1
ATOM 717 O O . ALA A 1 85 ? -17.634 4.194 13.455 1.00 91.12 85 ALA A O 1
ATOM 718 N N . GLU A 1 86 ? -18.816 2.482 14.312 1.00 94.19 86 GLU A N 1
ATOM 719 C CA . GLU A 1 86 ? -19.091 3.037 15.636 1.00 94.19 86 GLU A CA 1
ATOM 720 C C . GLU A 1 86 ? -17.921 2.877 16.617 1.00 94.19 86 GLU A C 1
ATOM 722 O O . GLU A 1 86 ? -18.029 3.334 17.759 1.00 94.19 86 GLU A O 1
ATOM 727 N N . ASP A 1 87 ? -16.817 2.232 16.216 1.00 94.06 87 ASP A N 1
ATOM 728 C CA . ASP A 1 87 ? -15.644 2.111 17.080 1.00 94.06 87 ASP A CA 1
ATOM 729 C C . ASP A 1 87 ? -15.150 3.518 17.492 1.00 94.06 87 ASP A C 1
ATOM 731 O O . ASP A 1 87 ? -14.873 4.351 16.620 1.00 94.06 87 ASP A O 1
ATOM 735 N N . PRO A 1 88 ? -15.002 3.813 18.801 1.00 95.31 88 PRO A N 1
ATOM 736 C CA . PRO A 1 88 ? -14.567 5.123 19.281 1.00 95.31 88 PRO A CA 1
ATOM 737 C C . PRO A 1 88 ? -13.236 5.617 18.701 1.00 95.31 88 PRO A C 1
ATOM 739 O O . PRO A 1 88 ? -12.986 6.826 18.707 1.00 95.31 88 PRO A O 1
ATOM 742 N N . ILE A 1 89 ? -12.365 4.721 18.218 1.00 95.19 89 ILE A N 1
ATOM 743 C CA . ILE A 1 89 ? -11.096 5.118 17.596 1.00 95.19 89 ILE A CA 1
ATOM 744 C C . ILE A 1 89 ? -11.234 5.457 16.107 1.00 95.19 89 ILE A C 1
ATOM 746 O O . ILE A 1 89 ? -10.359 6.129 15.556 1.00 95.19 89 ILE A O 1
ATOM 750 N N . MET A 1 90 ? -12.329 5.059 15.451 1.00 95.81 90 MET A N 1
ATOM 751 C CA . MET A 1 90 ? -12.536 5.237 14.011 1.00 95.81 90 MET A CA 1
ATOM 752 C C . MET A 1 90 ? -12.312 6.682 13.520 1.00 95.81 90 MET A C 1
ATOM 754 O O . MET A 1 90 ? -11.659 6.842 12.487 1.00 95.81 90 MET A O 1
ATOM 758 N N . PRO A 1 91 ? -12.707 7.749 14.252 1.00 96.56 91 PRO A N 1
ATOM 759 C CA . PRO A 1 91 ? -12.409 9.127 13.848 1.00 96.56 91 PRO A CA 1
ATOM 760 C C . PRO A 1 91 ? -10.911 9.448 13.711 1.00 96.56 91 PRO A C 1
ATOM 762 O O . PRO A 1 91 ? -10.545 10.321 12.929 1.00 96.56 91 PRO A O 1
ATOM 765 N N . GLN A 1 92 ? -10.036 8.751 14.445 1.00 96.50 92 GLN A N 1
ATOM 766 C CA . GLN A 1 92 ? -8.578 8.897 14.326 1.00 96.50 92 GLN A CA 1
ATOM 767 C C . GLN A 1 92 ? -7.998 8.021 13.206 1.00 96.50 92 GLN A C 1
ATOM 769 O O . GLN A 1 92 ? -6.989 8.377 12.601 1.00 96.50 92 GLN A O 1
ATOM 774 N N . ILE A 1 93 ? -8.637 6.885 12.916 1.00 96.88 93 ILE A N 1
ATOM 775 C CA . ILE A 1 93 ? -8.213 5.932 11.882 1.00 96.88 93 ILE A CA 1
ATOM 776 C C . ILE A 1 93 ? -8.597 6.415 10.485 1.00 96.88 93 ILE A C 1
ATOM 778 O O . ILE A 1 93 ? -7.801 6.282 9.555 1.00 96.88 93 ILE A O 1
ATOM 782 N N . MET A 1 94 ? -9.798 6.976 10.328 1.00 97.62 94 MET A N 1
ATOM 783 C CA . MET A 1 94 ? -10.369 7.308 9.022 1.00 97.62 94 MET A CA 1
ATOM 784 C C . MET A 1 94 ? -9.455 8.208 8.172 1.00 97.62 94 MET A C 1
ATOM 786 O O . MET A 1 94 ? -9.204 7.851 7.019 1.00 97.62 94 MET A O 1
ATOM 790 N N . PRO A 1 95 ? -8.850 9.290 8.707 1.00 97.88 95 PRO A N 1
ATOM 791 C CA . PRO A 1 95 ? -7.927 10.112 7.924 1.00 97.88 95 PRO A CA 1
ATOM 792 C C . PRO A 1 95 ? -6.683 9.340 7.455 1.00 97.88 95 PRO A C 1
ATOM 794 O O . PRO A 1 95 ? -6.198 9.553 6.346 1.00 97.88 95 PRO A O 1
ATOM 797 N N . LEU A 1 96 ? -6.179 8.408 8.271 1.00 97.94 96 LEU A N 1
ATOM 798 C CA . LEU 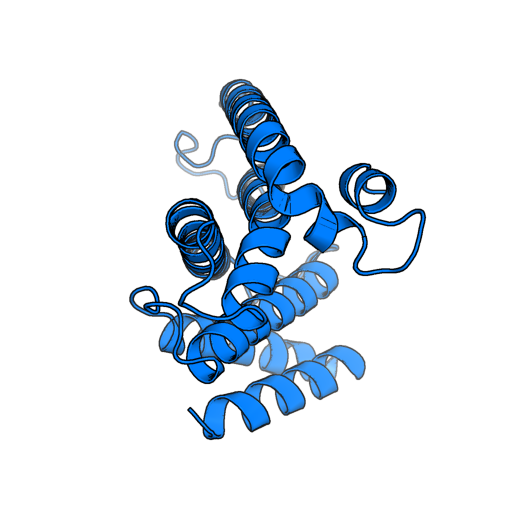A 1 96 ? -5.013 7.583 7.937 1.00 97.94 96 LEU A CA 1
ATOM 799 C C . LEU A 1 96 ? -5.354 6.537 6.865 1.00 97.94 96 LEU A C 1
ATOM 801 O O . LEU A 1 96 ? -4.558 6.286 5.957 1.00 97.94 96 LEU A O 1
ATOM 805 N N . ALA A 1 97 ? -6.552 5.955 6.936 1.00 98.12 97 ALA A N 1
ATOM 806 C CA . ALA A 1 97 ? -7.073 5.052 5.914 1.00 98.12 97 ALA A CA 1
ATOM 807 C C . ALA A 1 97 ? -7.270 5.775 4.570 1.00 98.12 97 ALA A C 1
ATOM 809 O O . ALA A 1 97 ? -6.842 5.274 3.527 1.00 98.12 97 ALA A O 1
ATOM 810 N N . GLN A 1 98 ? -7.852 6.977 4.591 1.00 98.31 98 GLN A N 1
ATOM 811 C CA . GLN A 1 98 ? -8.035 7.810 3.400 1.00 98.31 98 GLN A CA 1
ATOM 812 C C . GLN A 1 98 ? -6.694 8.226 2.779 1.00 98.31 98 GLN A C 1
ATOM 814 O O . GLN A 1 98 ? -6.543 8.166 1.557 1.00 98.31 98 GLN A O 1
ATOM 819 N N . GLU A 1 99 ? -5.689 8.562 3.596 1.00 98.12 99 GLU A N 1
ATOM 820 C CA . GLU A 1 99 ? -4.335 8.853 3.109 1.00 98.12 99 GLU A CA 1
ATOM 821 C C . GLU A 1 99 ? -3.707 7.633 2.413 1.00 98.12 99 GLU A C 1
ATOM 823 O O . GLU A 1 99 ? -3.086 7.784 1.359 1.00 98.12 99 GLU A O 1
ATOM 828 N N . CYS A 1 100 ? -3.941 6.412 2.915 1.00 98.38 100 CYS A N 1
ATOM 829 C CA . CYS A 1 100 ? -3.522 5.183 2.230 1.00 98.38 100 CYS A CA 1
ATOM 830 C C . CYS A 1 100 ? -4.096 5.101 0.805 1.00 98.38 100 CYS A C 1
ATOM 832 O O . CYS A 1 100 ? -3.366 4.817 -0.149 1.00 98.38 100 CYS A O 1
ATOM 834 N N . LEU A 1 101 ? -5.398 5.364 0.643 1.00 98.50 101 LEU A N 1
ATOM 835 C CA . LEU A 1 101 ? -6.071 5.314 -0.661 1.00 98.50 101 LEU A CA 1
ATOM 836 C C . LEU A 1 101 ? -5.590 6.439 -1.586 1.00 98.50 101 LEU A C 1
ATOM 838 O O . LEU A 1 101 ? -5.340 6.198 -2.770 1.00 98.50 101 LEU A O 1
ATOM 842 N N . ARG A 1 102 ? -5.382 7.646 -1.047 1.00 98.06 102 ARG A N 1
ATOM 843 C CA . ARG A 1 102 ? -4.813 8.780 -1.789 1.00 98.06 102 ARG A CA 1
ATOM 844 C C . ARG A 1 102 ? -3.420 8.446 -2.328 1.00 98.06 102 ARG A C 1
ATOM 846 O O . ARG A 1 102 ? -3.150 8.675 -3.506 1.00 98.06 102 ARG A O 1
ATOM 853 N N . LEU A 1 103 ? -2.563 7.840 -1.504 1.00 97.12 103 LEU A N 1
ATOM 854 C CA . LEU A 1 103 ? -1.221 7.394 -1.898 1.00 97.12 103 LEU A CA 1
ATOM 855 C C . LEU A 1 103 ? -1.257 6.260 -2.934 1.00 97.12 103 LEU A C 1
ATOM 857 O O . LEU A 1 103 ? -0.378 6.191 -3.794 1.00 97.12 103 LEU A O 1
ATOM 861 N N . CYS A 1 104 ? -2.275 5.391 -2.903 1.00 97.38 104 CYS A N 1
ATOM 862 C CA . CYS A 1 104 ? -2.487 4.391 -3.954 1.00 97.38 104 CYS A CA 1
ATOM 863 C C . CYS A 1 104 ? -2.750 5.050 -5.319 1.00 97.38 104 CYS A C 1
ATOM 865 O O . CYS A 1 104 ? -2.140 4.653 -6.316 1.00 97.38 104 CYS A O 1
ATOM 867 N N . VAL A 1 105 ? -3.613 6.073 -5.354 1.00 96.81 105 VAL A N 1
ATOM 868 C CA . VAL A 1 105 ? -3.929 6.853 -6.566 1.00 96.81 105 VAL A CA 1
ATOM 869 C C . VAL A 1 105 ? -2.721 7.655 -7.057 1.00 96.81 105 VAL A C 1
ATOM 871 O O . VAL A 1 105 ? -2.408 7.631 -8.252 1.00 96.81 105 VAL A O 1
ATOM 874 N N . GLU A 1 106 ? -2.013 8.322 -6.144 1.00 94.00 106 GLU A N 1
ATOM 875 C CA . GLU A 1 106 ? -0.806 9.102 -6.446 1.00 94.00 106 GLU A CA 1
ATOM 876 C C . GLU A 1 106 ? 0.285 8.217 -7.060 1.00 94.00 106 GLU A C 1
ATOM 878 O O . GLU A 1 106 ? 0.838 8.539 -8.111 1.00 94.00 106 GLU A O 1
ATOM 883 N N . TRP A 1 107 ? 0.554 7.059 -6.451 1.00 92.50 107 TRP A N 1
ATOM 884 C CA . TRP A 1 107 ? 1.591 6.149 -6.930 1.00 92.50 107 TRP A CA 1
ATOM 885 C C . TRP A 1 107 ? 1.306 5.641 -8.346 1.00 92.50 107 TRP A C 1
ATOM 887 O O . TRP A 1 107 ? 2.198 5.647 -9.190 1.00 92.50 107 TRP A O 1
ATOM 897 N N . GLN A 1 108 ? 0.064 5.236 -8.628 1.00 90.69 108 GLN A N 1
ATOM 898 C CA . GLN A 1 108 ? -0.296 4.705 -9.944 1.00 90.69 108 GLN A CA 1
ATOM 899 C C . GLN A 1 108 ? -0.234 5.777 -11.042 1.00 90.69 108 GLN A C 1
ATOM 901 O O . GLN A 1 108 ? 0.108 5.454 -12.176 1.00 90.69 108 GLN A O 1
ATOM 906 N N . SER A 1 109 ? -0.537 7.035 -10.710 1.00 86.12 109 SER A N 1
ATOM 907 C CA . SER A 1 109 ? -0.438 8.162 -11.652 1.00 86.12 109 SER A CA 1
ATOM 908 C C . SER A 1 109 ? 1.007 8.465 -12.056 1.00 86.12 109 SER A C 1
ATOM 910 O O . SER A 1 109 ? 1.249 8.933 -13.163 1.00 86.12 109 SER A O 1
ATOM 912 N N . ASN A 1 110 ? 1.962 8.170 -11.173 1.00 81.12 110 ASN A N 1
ATOM 913 C CA . ASN A 1 110 ? 3.382 8.432 -11.396 1.00 81.12 110 ASN A CA 1
ATOM 914 C C . ASN A 1 110 ? 4.127 7.247 -12.017 1.00 81.12 110 ASN A C 1
ATOM 916 O O . ASN A 1 110 ? 5.312 7.368 -12.299 1.00 81.12 110 ASN A O 1
ATOM 920 N N . VAL A 1 111 ? 3.473 6.099 -12.202 1.00 76.75 111 VAL A N 1
ATOM 921 C CA . VAL A 1 111 ? 4.102 4.876 -12.706 1.00 76.75 111 VAL A CA 1
ATOM 922 C C . VAL A 1 111 ? 4.342 4.944 -14.215 1.00 76.75 111 VAL A C 1
ATOM 924 O O . VAL A 1 111 ? 3.491 5.410 -14.963 1.00 76.75 111 VAL A O 1
ATOM 927 N N . LEU A 1 112 ? 5.479 4.402 -14.667 1.00 76.38 112 LEU A N 1
ATOM 928 C CA . LEU A 1 112 ? 5.760 4.093 -16.075 1.00 76.38 112 LEU A CA 1
ATOM 929 C C . LEU A 1 112 ? 5.408 2.618 -16.354 1.00 76.38 112 LEU A C 1
ATOM 931 O O . LEU A 1 112 ? 6.266 1.754 -16.175 1.00 76.38 112 LEU A O 1
ATOM 935 N N . PRO A 1 113 ? 4.158 2.277 -16.724 1.00 70.94 113 PRO A N 1
ATOM 936 C CA . PRO A 1 113 ? 3.688 0.888 -16.726 1.00 70.94 113 PRO A CA 1
ATOM 937 C C . PRO A 1 113 ? 4.263 0.032 -17.861 1.00 70.94 113 PRO A C 1
ATOM 939 O O . PRO A 1 113 ? 4.208 -1.188 -17.773 1.00 70.94 113 PRO A O 1
ATOM 942 N N . TYR A 1 114 ? 4.811 0.648 -18.910 1.00 76.75 114 TYR A N 1
ATOM 943 C CA . TYR A 1 114 ? 5.269 -0.041 -20.125 1.00 76.75 114 TYR A CA 1
ATOM 944 C C . TYR A 1 114 ? 6.795 -0.041 -20.288 1.00 76.75 114 TYR A C 1
ATOM 946 O O . TYR A 1 114 ? 7.311 -0.474 -21.315 1.00 76.75 114 TYR A O 1
ATOM 954 N N . HIS A 1 115 ? 7.533 0.471 -19.300 1.00 77.88 115 HIS A N 1
ATOM 955 C CA . HIS A 1 115 ? 8.990 0.492 -19.342 1.00 77.88 115 HIS A CA 1
ATOM 956 C C . HIS A 1 115 ? 9.552 -0.812 -18.760 1.00 77.88 115 HIS A C 1
ATOM 958 O O . HIS A 1 115 ? 9.318 -1.136 -17.593 1.00 77.88 115 HIS A O 1
ATOM 964 N N . LEU A 1 116 ? 10.304 -1.564 -19.569 1.00 77.19 116 LEU A N 1
ATOM 965 C CA . LEU A 1 116 ? 10.991 -2.759 -19.093 1.00 77.19 116 LEU A CA 1
ATOM 966 C C . LEU A 1 116 ? 12.233 -2.359 -18.295 1.00 77.19 116 LEU A C 1
ATOM 968 O O . LEU A 1 116 ? 13.141 -1.713 -18.811 1.00 77.19 116 LEU A O 1
ATOM 972 N N . HIS A 1 117 ? 12.286 -2.788 -17.043 1.00 81.94 117 HIS A N 1
ATOM 973 C CA . HIS A 1 117 ? 13.435 -2.624 -16.164 1.00 81.94 117 HIS A CA 1
ATOM 974 C C . HIS A 1 117 ? 13.482 -3.749 -15.126 1.00 81.94 117 HIS A C 1
ATOM 976 O O . HIS A 1 117 ? 12.505 -4.471 -14.918 1.00 81.94 117 HIS A O 1
ATOM 982 N N . HIS A 1 118 ? 14.589 -3.876 -14.393 1.00 79.75 118 HIS A N 1
ATOM 983 C CA . HIS A 1 118 ? 14.751 -4.918 -13.366 1.00 79.75 118 HIS A CA 1
ATOM 984 C C . HIS A 1 118 ? 13.675 -4.880 -12.258 1.00 79.75 118 HIS A C 1
ATOM 986 O O . HIS A 1 118 ? 13.488 -5.861 -11.541 1.00 79.75 118 HIS A O 1
ATOM 992 N N . GLY A 1 119 ? 12.942 -3.767 -12.122 1.00 83.75 119 GLY A N 1
ATOM 993 C CA . GLY A 1 119 ? 11.831 -3.601 -11.184 1.00 83.75 119 GLY A CA 1
ATOM 994 C C . GLY A 1 119 ? 10.432 -3.920 -11.730 1.00 83.75 119 GLY A C 1
ATOM 995 O O . GLY A 1 119 ? 9.467 -3.743 -10.989 1.00 83.75 119 GLY A O 1
ATOM 996 N N . THR A 1 120 ? 10.273 -4.360 -12.985 1.00 86.81 120 THR A N 1
ATOM 997 C CA . THR A 1 120 ? 8.951 -4.415 -13.650 1.00 86.81 120 THR A CA 1
ATOM 998 C C . THR A 1 120 ? 7.992 -5.383 -12.951 1.00 86.81 120 THR A C 1
ATOM 1000 O O . THR A 1 120 ? 6.849 -5.028 -12.678 1.00 86.81 120 THR A O 1
ATOM 1003 N N . TRP A 1 121 ? 8.458 -6.559 -12.521 1.00 89.00 121 TRP A N 1
ATOM 1004 C CA . TRP A 1 121 ? 7.634 -7.510 -11.748 1.00 89.00 121 TRP A CA 1
ATOM 1005 C C . TRP A 1 121 ? 7.230 -6.988 -10.382 1.00 89.00 121 TRP A C 1
ATOM 1007 O O . TRP A 1 121 ? 6.094 -7.173 -9.940 1.00 89.00 121 TRP A O 1
ATOM 1017 N N . TYR A 1 122 ? 8.132 -6.272 -9.721 1.00 88.31 122 TYR A N 1
ATOM 1018 C CA . TYR A 1 122 ? 7.810 -5.628 -8.459 1.00 88.31 122 TYR A CA 1
ATOM 1019 C C . TYR A 1 122 ? 6.753 -4.528 -8.636 1.00 88.31 122 TYR A C 1
ATOM 1021 O O . TYR A 1 122 ? 5.837 -4.400 -7.818 1.00 88.31 122 TYR A O 1
ATOM 1029 N N . GLN A 1 123 ? 6.857 -3.758 -9.718 1.00 89.62 123 GLN A N 1
ATOM 1030 C CA . GLN A 1 123 ? 5.913 -2.708 -10.079 1.00 89.62 123 GLN A CA 1
ATOM 1031 C C . GLN A 1 123 ? 4.536 -3.277 -10.445 1.00 89.62 123 GLN A C 1
ATOM 1033 O O . GLN A 1 123 ? 3.540 -2.802 -9.906 1.00 89.62 123 GLN A O 1
ATOM 1038 N N . ALA A 1 124 ? 4.466 -4.331 -11.262 1.00 92.00 124 ALA A N 1
ATOM 1039 C CA . ALA A 1 124 ? 3.215 -5.003 -11.618 1.00 92.00 124 ALA A CA 1
ATOM 1040 C C . ALA A 1 124 ? 2.468 -5.496 -10.364 1.00 92.00 124 ALA A C 1
ATOM 1042 O O . ALA A 1 124 ? 1.305 -5.157 -10.139 1.00 92.00 124 ALA A O 1
ATOM 1043 N N . ARG A 1 125 ? 3.169 -6.192 -9.459 1.00 91.75 125 ARG A N 1
ATOM 1044 C CA . ARG A 1 125 ? 2.607 -6.641 -8.169 1.00 91.75 125 ARG A CA 1
ATOM 1045 C C . ARG A 1 125 ? 2.180 -5.471 -7.279 1.00 91.75 125 ARG A C 1
ATOM 1047 O O . ARG A 1 125 ? 1.173 -5.553 -6.574 1.00 91.75 125 ARG A O 1
ATOM 1054 N N . SER A 1 126 ? 2.930 -4.373 -7.319 1.00 93.12 126 SER A N 1
ATOM 1055 C CA . SER A 1 126 ? 2.613 -3.136 -6.602 1.00 93.12 126 SER A CA 1
ATOM 1056 C C . SER A 1 126 ? 1.346 -2.457 -7.134 1.00 93.12 126 SER A C 1
ATOM 1058 O O . SER A 1 126 ? 0.557 -1.971 -6.320 1.00 93.12 126 SER A O 1
ATOM 1060 N N . SER A 1 127 ? 1.123 -2.468 -8.453 1.00 94.81 127 SER A N 1
ATOM 1061 C CA . SER A 1 127 ? -0.122 -2.017 -9.089 1.00 94.81 127 SER A CA 1
ATOM 1062 C C . SER A 1 127 ? -1.301 -2.913 -8.713 1.00 94.81 127 SER A C 1
ATOM 1064 O O . SER A 1 127 ? -2.319 -2.398 -8.254 1.00 94.81 127 SER A O 1
ATOM 1066 N N . ALA A 1 128 ? -1.153 -4.241 -8.805 1.00 96.25 128 ALA A N 1
ATOM 1067 C CA . ALA A 1 128 ? -2.200 -5.183 -8.396 1.00 96.25 128 ALA A CA 1
ATOM 1068 C C . ALA A 1 128 ? -2.611 -4.978 -6.933 1.00 96.25 128 ALA A C 1
ATOM 1070 O O . ALA A 1 128 ? -3.793 -4.854 -6.625 1.00 96.25 128 ALA A O 1
ATOM 1071 N N . THR A 1 129 ? -1.631 -4.872 -6.030 1.00 96.81 129 THR A N 1
ATOM 1072 C CA . THR A 1 129 ? -1.893 -4.673 -4.598 1.00 96.81 129 THR A CA 1
ATOM 1073 C C . THR A 1 129 ? -2.714 -3.410 -4.350 1.00 96.81 129 THR A C 1
ATOM 1075 O O . THR A 1 129 ? -3.704 -3.453 -3.629 1.00 96.81 129 THR A O 1
ATOM 1078 N N . ARG A 1 130 ? -2.338 -2.284 -4.965 1.00 97.12 130 ARG A N 1
ATOM 1079 C CA . ARG A 1 130 ? -3.041 -1.005 -4.785 1.00 97.12 130 ARG A CA 1
ATOM 1080 C C . ARG A 1 130 ? -4.441 -1.022 -5.390 1.00 97.12 130 ARG A C 1
ATOM 1082 O O . ARG A 1 130 ? -5.360 -0.485 -4.782 1.00 97.12 130 ARG A O 1
ATOM 1089 N N . ALA A 1 131 ? -4.623 -1.681 -6.534 1.00 97.94 131 ALA A N 1
ATOM 1090 C CA . ALA A 1 131 ? -5.948 -1.893 -7.107 1.00 97.94 131 ALA A CA 1
ATOM 1091 C C . ALA A 1 131 ? -6.850 -2.696 -6.157 1.00 97.94 131 ALA A C 1
ATOM 1093 O O . ALA A 1 131 ? -7.986 -2.301 -5.910 1.00 97.94 131 ALA A O 1
ATOM 1094 N N . LEU A 1 132 ? -6.326 -3.770 -5.557 1.00 98.25 132 LEU A N 1
ATOM 1095 C CA . LEU A 1 132 ? -7.059 -4.568 -4.572 1.00 98.25 132 LEU A CA 1
ATOM 1096 C C . LEU A 1 132 ? -7.395 -3.773 -3.305 1.00 98.25 132 LEU A C 1
ATOM 1098 O O . LEU A 1 132 ? -8.503 -3.913 -2.800 1.00 98.25 132 LEU A O 1
ATOM 1102 N N . LEU A 1 133 ? -6.492 -2.913 -2.819 1.00 98.31 133 LEU A N 1
ATOM 1103 C CA . LEU A 1 133 ? -6.770 -2.027 -1.680 1.00 98.31 133 LEU A CA 1
ATOM 1104 C C . LEU A 1 133 ? -7.920 -1.052 -1.980 1.00 98.31 133 LEU A C 1
ATOM 1106 O O . LEU A 1 133 ? -8.814 -0.895 -1.151 1.00 98.31 133 LEU A O 1
ATOM 1110 N N . LEU A 1 134 ? -7.934 -0.445 -3.172 1.00 98.50 134 LEU A N 1
ATOM 1111 C CA . LEU A 1 134 ? -9.024 0.437 -3.606 1.00 98.50 134 LEU A CA 1
ATOM 1112 C C . LEU A 1 134 ? -10.355 -0.320 -3.721 1.00 98.50 134 LEU A C 1
ATOM 1114 O O . LEU A 1 134 ? -11.376 0.159 -3.235 1.00 98.50 134 LEU A O 1
ATOM 1118 N N . ILE A 1 135 ? -10.350 -1.511 -4.325 1.00 98.44 135 ILE A N 1
ATOM 1119 C CA . ILE A 1 135 ? -11.561 -2.332 -4.451 1.00 98.44 135 ILE A CA 1
ATOM 1120 C C . ILE A 1 135 ? -12.062 -2.777 -3.070 1.00 98.44 135 ILE A C 1
ATOM 1122 O O . ILE A 1 135 ? -13.263 -2.733 -2.818 1.00 98.44 135 ILE A O 1
ATOM 1126 N N . ALA A 1 136 ? -11.169 -3.184 -2.164 1.00 97.94 136 ALA A N 1
ATOM 1127 C CA . ALA A 1 136 ? -11.539 -3.596 -0.812 1.00 97.94 136 ALA A CA 1
ATOM 1128 C C . ALA A 1 136 ? -12.188 -2.448 -0.023 1.00 97.94 136 ALA A C 1
ATOM 1130 O O . ALA A 1 136 ? -13.228 -2.658 0.596 1.00 97.94 136 ALA A O 1
ATOM 1131 N N . ALA A 1 137 ? -11.626 -1.239 -0.106 1.00 98.06 137 ALA A N 1
ATOM 1132 C CA . ALA A 1 137 ? -12.199 -0.045 0.514 1.00 98.06 137 ALA A CA 1
ATOM 1133 C C . ALA A 1 137 ? -13.575 0.310 -0.064 1.00 98.06 137 ALA A C 1
ATOM 1135 O O . ALA A 1 137 ? -14.511 0.579 0.680 1.00 98.06 137 ALA A O 1
ATOM 1136 N N . PHE A 1 138 ? -13.731 0.244 -1.389 1.00 98.06 138 PHE A N 1
ATOM 1137 C CA . PHE A 1 138 ? -15.027 0.485 -2.019 1.00 98.06 138 PHE A CA 1
ATOM 1138 C C . PHE A 1 138 ? -16.075 -0.534 -1.552 1.00 98.06 138 PHE A C 1
ATOM 1140 O O . PHE A 1 138 ? -17.200 -0.170 -1.217 1.00 98.06 138 PHE A O 1
ATOM 1147 N N . ARG A 1 139 ? -15.699 -1.817 -1.492 1.00 96.62 139 ARG A N 1
ATOM 1148 C CA . ARG A 1 139 ? -16.603 -2.901 -1.088 1.00 96.62 139 ARG A CA 1
ATOM 1149 C C . ARG A 1 139 ? -16.948 -2.893 0.398 1.00 96.62 139 ARG A C 1
ATOM 1151 O O . ARG A 1 139 ? -17.978 -3.464 0.745 1.00 96.62 139 ARG A O 1
ATOM 1158 N N . SER A 1 140 ? -16.130 -2.285 1.259 1.00 95.62 140 SER A N 1
ATOM 1159 C CA . SER A 1 140 ? -16.482 -2.149 2.676 1.00 95.62 140 SER A CA 1
ATOM 1160 C C . SER A 1 140 ? -17.654 -1.189 2.873 1.00 95.62 140 SER A C 1
ATOM 1162 O O . SER A 1 140 ? -18.413 -1.346 3.822 1.00 95.62 140 SER A O 1
ATOM 1164 N N . GLY A 1 141 ? -17.809 -0.196 1.989 1.00 94.62 141 GLY A N 1
ATOM 1165 C CA . GLY A 1 141 ? -18.831 0.845 2.114 1.00 94.62 141 GLY A CA 1
ATOM 1166 C C . GLY A 1 141 ? -18.627 1.777 3.315 1.00 94.62 141 GLY A C 1
ATOM 1167 O O . GLY A 1 141 ? -19.491 2.605 3.590 1.00 94.62 141 GLY A O 1
ATOM 1168 N N . THR A 1 142 ? -17.503 1.653 4.030 1.00 93.12 142 THR A N 1
ATOM 1169 C CA . THR A 1 142 ? -17.206 2.406 5.261 1.00 93.12 142 THR A CA 1
ATOM 1170 C C . THR A 1 142 ? -16.303 3.615 5.032 1.00 93.12 142 THR A C 1
ATOM 1172 O O . THR A 1 142 ? -16.200 4.471 5.906 1.00 93.12 142 THR A O 1
ATOM 1175 N N . ILE A 1 143 ? -15.641 3.696 3.875 1.00 96.25 143 ILE A N 1
ATOM 1176 C CA . ILE A 1 143 ? -14.618 4.703 3.578 1.00 96.25 143 ILE A CA 1
ATOM 1177 C C . ILE A 1 143 ? -15.019 5.466 2.318 1.00 96.25 143 ILE A C 1
ATOM 1179 O O . ILE A 1 143 ? -15.374 4.872 1.299 1.00 96.25 143 ILE A O 1
ATOM 1183 N N . GLU A 1 144 ? -14.926 6.793 2.367 1.00 96.06 144 GLU A N 1
ATOM 1184 C CA . GLU A 1 144 ? -15.082 7.624 1.177 1.00 96.06 144 GLU A CA 1
ATOM 1185 C C . GLU A 1 144 ? -13.934 7.365 0.192 1.00 96.06 144 GLU A C 1
ATOM 1187 O O . GLU A 1 144 ? -12.753 7.464 0.534 1.00 96.06 144 GLU A O 1
ATOM 1192 N N . MET A 1 145 ? -14.284 7.032 -1.049 1.00 97.69 145 MET A N 1
ATOM 1193 C CA . MET A 1 145 ? -13.297 6.710 -2.071 1.00 97.69 145 MET A CA 1
ATOM 1194 C C . MET A 1 145 ? -12.639 7.969 -2.648 1.00 97.69 145 MET A C 1
ATOM 1196 O O . MET A 1 145 ? -13.343 8.931 -2.963 1.00 97.69 145 MET A O 1
ATOM 1200 N N . PRO A 1 146 ? -11.311 7.965 -2.886 1.00 96.81 146 PRO A N 1
ATOM 1201 C CA . PRO A 1 146 ? -10.643 9.098 -3.511 1.00 96.81 146 PRO A CA 1
ATOM 1202 C C . PRO A 1 146 ? -11.108 9.296 -4.958 1.00 96.81 146 PRO A C 1
ATOM 1204 O O . PRO A 1 146 ? -11.500 8.353 -5.655 1.00 96.81 146 PRO A O 1
ATOM 1207 N N . LEU A 1 147 ? -10.991 10.534 -5.442 1.00 93.75 147 LEU A N 1
ATOM 1208 C CA . LEU A 1 147 ? -11.218 10.855 -6.850 1.00 93.75 147 LEU A CA 1
ATOM 1209 C C . LEU A 1 147 ? -10.367 9.955 -7.756 1.00 93.75 147 LEU A C 1
ATOM 1211 O O . LEU A 1 147 ? -9.231 9.609 -7.436 1.00 93.75 147 LEU A O 1
ATOM 1215 N N . ASN A 1 148 ? -10.923 9.600 -8.914 1.00 94.00 148 ASN A N 1
ATOM 1216 C CA . ASN A 1 148 ? -10.269 8.786 -9.941 1.00 94.00 148 ASN A CA 1
ATOM 1217 C C . ASN A 1 148 ? -9.895 7.349 -9.530 1.00 94.00 148 ASN A C 1
ATOM 1219 O O . ASN A 1 148 ? -9.216 6.679 -10.304 1.00 94.00 148 ASN A O 1
ATOM 1223 N N . TRP A 1 149 ? -10.373 6.816 -8.397 1.00 97.12 149 TRP A N 1
ATOM 1224 C CA . TRP A 1 149 ? -10.023 5.450 -7.977 1.00 97.12 149 TRP A CA 1
ATOM 1225 C C . TRP A 1 149 ? -10.342 4.378 -9.038 1.00 97.12 149 TRP A C 1
ATOM 1227 O O . TRP A 1 149 ? -9.526 3.486 -9.266 1.00 97.12 149 TRP A O 1
ATOM 1237 N N . LYS A 1 150 ? -11.479 4.490 -9.748 1.00 97.25 150 LYS A N 1
ATOM 1238 C CA . LYS A 1 150 ? -11.847 3.571 -10.845 1.00 97.25 150 LYS A CA 1
ATOM 1239 C C . LYS A 1 150 ? -10.840 3.642 -11.995 1.00 97.25 150 LYS A C 1
ATOM 1241 O O . LYS A 1 150 ? -10.387 2.616 -12.494 1.00 97.25 150 LYS A O 1
ATOM 1246 N N . HIS A 1 151 ? -10.438 4.854 -12.375 1.00 96.00 151 HIS A N 1
ATOM 1247 C CA . HIS A 1 151 ? -9.407 5.067 -13.390 1.00 96.00 151 HIS A CA 1
ATOM 1248 C C . HIS A 1 151 ? -8.054 4.496 -12.941 1.00 96.00 151 HIS A C 1
ATOM 1250 O O . HIS A 1 151 ? -7.366 3.843 -13.720 1.00 96.00 151 HIS A O 1
ATOM 1256 N N . THR A 1 152 ? -7.684 4.671 -11.671 1.00 95.94 152 THR A N 1
ATOM 1257 C CA . THR A 1 152 ? -6.479 4.071 -11.083 1.00 95.94 152 THR A CA 1
ATOM 1258 C C . THR A 1 152 ? -6.488 2.543 -11.173 1.00 95.94 152 THR A C 1
ATOM 1260 O O . THR A 1 152 ? -5.476 1.959 -11.565 1.00 95.94 152 THR A O 1
ATOM 1263 N N . VAL A 1 153 ? -7.614 1.888 -10.871 1.00 97.56 153 VAL A N 1
ATOM 1264 C CA . VAL A 1 153 ? -7.755 0.429 -11.038 1.00 97.56 153 VAL A CA 1
ATOM 1265 C C . VAL A 1 153 ? -7.612 0.032 -12.511 1.00 97.56 153 VAL A C 1
ATOM 1267 O O . VAL A 1 153 ? -6.908 -0.930 -12.814 1.00 97.56 153 VAL A O 1
ATOM 1270 N N . GLN A 1 154 ? -8.181 0.810 -13.437 1.00 96.44 154 GLN A N 1
ATOM 1271 C CA . GLN A 1 154 ? -8.023 0.563 -14.872 1.00 96.44 154 GLN A CA 1
ATOM 1272 C C . GLN A 1 154 ? -6.563 0.689 -15.336 1.00 96.44 154 GLN A C 1
ATOM 1274 O O . GLN A 1 154 ? -6.088 -0.147 -16.101 1.00 96.44 154 GLN A O 1
ATOM 1279 N N . LEU A 1 155 ? -5.816 1.687 -14.853 1.00 94.75 155 LEU A N 1
ATOM 1280 C CA . LEU A 1 155 ? -4.382 1.809 -15.145 1.00 94.75 155 LEU A CA 1
ATOM 1281 C C . LEU A 1 155 ? -3.587 0.604 -14.626 1.00 94.75 155 LEU A C 1
ATOM 1283 O O . LEU A 1 155 ? -2.669 0.135 -15.302 1.00 94.75 155 LEU A O 1
ATOM 1287 N N . ALA A 1 156 ? -3.932 0.100 -13.439 1.00 95.44 156 ALA A N 1
ATOM 1288 C CA . ALA A 1 156 ? -3.313 -1.100 -12.892 1.00 95.44 156 ALA A CA 1
ATOM 1289 C C . ALA A 1 156 ? -3.624 -2.333 -13.755 1.00 95.44 156 ALA A C 1
ATOM 1291 O O . ALA A 1 156 ? -2.710 -3.096 -14.060 1.00 95.44 156 ALA A O 1
ATOM 1292 N N . LEU A 1 157 ? -4.871 -2.492 -14.208 1.00 96.25 157 LEU A N 1
ATOM 1293 C CA . LEU A 1 157 ? -5.267 -3.560 -15.131 1.00 96.25 157 LEU A CA 1
ATOM 1294 C C . LEU A 1 157 ? -4.504 -3.493 -16.452 1.00 96.25 157 LEU A C 1
ATOM 1296 O O . LEU A 1 157 ? -3.945 -4.503 -16.870 1.00 96.25 157 LEU A O 1
ATOM 1300 N N . ASN A 1 158 ? -4.401 -2.311 -17.060 1.00 94.38 158 ASN A N 1
ATOM 1301 C CA . ASN A 1 158 ? -3.656 -2.125 -18.307 1.00 94.38 158 ASN A CA 1
ATOM 1302 C C . ASN A 1 158 ? -2.178 -2.527 -18.144 1.00 94.38 158 ASN A C 1
ATOM 1304 O O . ASN A 1 158 ? -1.616 -3.193 -19.012 1.00 94.38 158 ASN A O 1
ATOM 1308 N N . CYS A 1 159 ? -1.559 -2.163 -17.014 1.00 92.56 159 CYS A N 1
ATOM 1309 C CA . CYS A 1 159 ? -0.194 -2.566 -16.670 1.00 92.56 159 CYS A CA 1
ATOM 1310 C C . CYS A 1 159 ? -0.070 -4.095 -16.549 1.00 92.56 159 CYS A C 1
ATOM 1312 O O . CYS A 1 159 ? 0.797 -4.700 -17.173 1.00 92.56 159 CYS A O 1
ATOM 1314 N N . LEU A 1 160 ? -0.962 -4.740 -15.791 1.00 94.81 160 LEU A N 1
ATOM 1315 C CA . LEU A 1 160 ? -0.933 -6.192 -15.594 1.00 94.81 160 LEU A CA 1
ATOM 1316 C C . LEU A 1 160 ? -1.171 -6.958 -16.899 1.00 94.81 160 LEU A C 1
ATOM 1318 O O . LEU A 1 160 ? -0.448 -7.903 -17.194 1.00 94.81 160 LEU A O 1
ATOM 1322 N N . GLN A 1 161 ? -2.145 -6.532 -17.703 1.00 94.31 161 GLN A N 1
ATOM 1323 C CA . GLN A 1 161 ? -2.472 -7.154 -18.988 1.00 94.31 161 GLN A CA 1
ATOM 1324 C C . GLN A 1 161 ? -1.331 -7.029 -19.996 1.00 94.31 161 GLN A C 1
ATOM 1326 O O . GLN A 1 161 ? -1.072 -7.974 -20.741 1.00 94.31 161 GLN A O 1
ATOM 1331 N N . HIS A 1 162 ? -0.628 -5.893 -20.000 1.00 93.06 162 HIS A N 1
ATOM 1332 C CA . HIS A 1 162 ? 0.546 -5.701 -20.845 1.00 93.06 162 HIS A CA 1
ATOM 1333 C C . HIS A 1 162 ? 1.630 -6.751 -20.554 1.00 93.06 162 HIS A C 1
ATOM 1335 O O . HIS A 1 162 ? 2.173 -7.340 -21.484 1.00 93.06 162 HIS A O 1
ATOM 1341 N N . TRP A 1 163 ? 1.871 -7.038 -19.273 1.00 92.81 163 TRP A N 1
ATOM 1342 C CA . TRP A 1 163 ? 2.905 -7.965 -18.805 1.00 92.81 163 TRP A CA 1
ATOM 1343 C C . TRP A 1 163 ? 2.427 -9.413 -18.586 1.00 92.81 163 TRP A C 1
ATOM 1345 O O . TRP A 1 163 ? 3.211 -10.278 -18.200 1.00 92.81 163 TRP A O 1
ATOM 1355 N N . ALA A 1 164 ? 1.149 -9.716 -18.825 1.00 92.12 164 ALA A N 1
ATOM 1356 C CA . ALA A 1 164 ? 0.555 -11.018 -18.501 1.00 92.12 164 ALA A CA 1
ATOM 1357 C C . ALA A 1 164 ? 1.197 -12.194 -19.259 1.00 92.12 164 ALA A C 1
ATOM 1359 O O . ALA A 1 164 ? 1.190 -13.325 -18.778 1.00 92.12 164 ALA A O 1
ATOM 1360 N N . ARG A 1 165 ? 1.761 -11.939 -20.446 1.00 90.75 165 ARG A N 1
ATOM 1361 C CA . ARG A 1 165 ? 2.422 -12.972 -21.262 1.00 90.75 165 ARG A CA 1
ATOM 1362 C C . ARG A 1 165 ? 3.761 -13.423 -20.686 1.00 90.75 165 ARG A C 1
ATOM 1364 O O . ARG A 1 165 ? 4.211 -14.521 -20.996 1.00 90.75 165 ARG A O 1
ATOM 1371 N N . ASP A 1 166 ? 4.368 -12.588 -19.855 1.00 88.81 166 ASP A N 1
ATOM 1372 C CA . ASP A 1 166 ? 5.729 -12.770 -19.364 1.00 88.81 166 ASP A CA 1
ATOM 1373 C C . ASP A 1 166 ? 5.774 -13.391 -17.955 1.00 88.81 166 ASP A C 1
ATOM 1375 O O . ASP A 1 166 ? 6.846 -13.752 -17.466 1.00 88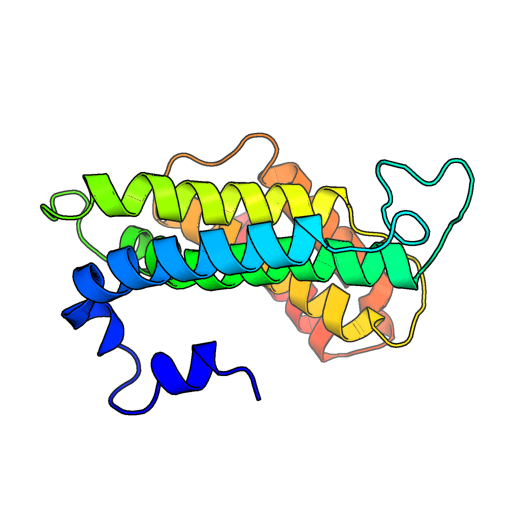.81 166 ASP A O 1
ATOM 1379 N N . GLY A 1 167 ? 4.617 -13.547 -17.297 1.00 88.25 167 GLY A N 1
ATOM 1380 C CA . GLY A 1 167 ? 4.505 -14.151 -15.971 1.00 88.25 167 GLY A CA 1
ATOM 1381 C C . GLY A 1 167 ? 3.093 -14.647 -15.667 1.00 88.25 167 GLY A C 1
ATOM 1382 O O . GLY A 1 167 ? 2.131 -13.878 -15.669 1.00 88.25 167 GLY A O 1
ATOM 1383 N N . SER A 1 168 ? 2.959 -15.938 -15.354 1.00 91.00 168 SER A N 1
ATOM 1384 C CA . SER A 1 168 ? 1.658 -16.543 -15.038 1.00 91.00 168 SER A CA 1
ATOM 1385 C C . SER A 1 168 ? 1.022 -15.966 -13.771 1.00 91.00 168 SER A C 1
ATOM 1387 O O . SER A 1 168 ? -0.200 -15.896 -13.678 1.00 91.00 168 SER A O 1
ATOM 1389 N N . ASP A 1 169 ? 1.827 -15.543 -12.794 1.00 92.38 169 ASP A N 1
ATOM 1390 C CA . ASP A 1 169 ? 1.341 -14.888 -11.575 1.00 92.38 169 ASP A CA 1
ATOM 1391 C C . ASP A 1 169 ? 0.771 -13.489 -11.864 1.00 92.38 169 ASP A C 1
ATOM 1393 O O . ASP A 1 169 ? -0.223 -13.089 -11.258 1.00 92.38 169 ASP A O 1
ATOM 1397 N N . ILE A 1 170 ? 1.346 -12.764 -12.828 1.00 93.38 170 ILE A N 1
ATOM 1398 C CA . ILE A 1 170 ? 0.838 -11.463 -13.286 1.00 93.38 170 ILE A CA 1
ATOM 1399 C C . ILE A 1 170 ? -0.487 -11.631 -14.029 1.00 93.38 170 ILE A C 1
ATOM 1401 O O . ILE A 1 170 ? -1.420 -10.871 -13.770 1.00 93.38 170 ILE A O 1
ATOM 1405 N N . ALA A 1 171 ? -0.599 -12.646 -14.891 1.00 95.00 171 ALA A N 1
ATOM 1406 C CA . ALA A 1 171 ? -1.861 -12.980 -15.549 1.00 95.00 171 ALA A CA 1
ATOM 1407 C C . ALA A 1 171 ? -2.966 -13.290 -14.522 1.00 95.00 171 ALA A C 1
ATOM 1409 O O . ALA A 1 171 ? -4.030 -12.675 -14.553 1.00 95.00 171 ALA A O 1
ATOM 1410 N N . GLN A 1 172 ? -2.678 -14.144 -13.534 1.00 95.62 172 GLN A N 1
ATOM 1411 C CA . GLN A 1 172 ? -3.621 -14.461 -12.454 1.00 95.62 172 GLN A CA 1
ATOM 1412 C C . GLN A 1 172 ? -4.019 -13.227 -11.631 1.00 95.62 172 GLN A C 1
ATOM 1414 O O . GLN A 1 172 ? -5.179 -13.087 -11.228 1.00 95.62 172 GLN A O 1
ATOM 1419 N N . ALA A 1 173 ? -3.074 -12.317 -11.377 1.00 95.81 173 ALA A N 1
ATOM 1420 C CA . ALA A 1 173 ? -3.363 -11.057 -10.704 1.00 95.81 173 ALA A CA 1
ATOM 1421 C C . ALA A 1 173 ? -4.280 -10.160 -11.552 1.00 95.81 173 ALA A C 1
ATOM 1423 O O . ALA A 1 173 ? -5.213 -9.572 -11.002 1.00 95.81 173 ALA A O 1
ATOM 1424 N N . ALA A 1 174 ? -4.059 -10.082 -12.871 1.00 96.62 174 ALA A N 1
ATOM 1425 C CA . ALA A 1 174 ? -4.918 -9.339 -13.795 1.00 96.62 174 ALA A CA 1
ATOM 1426 C C . ALA A 1 174 ? -6.358 -9.868 -13.758 1.00 96.62 174 ALA A C 1
ATOM 1428 O O . ALA A 1 174 ? -7.290 -9.087 -13.562 1.00 96.62 174 ALA A O 1
ATOM 1429 N N . ASP A 1 175 ? -6.524 -11.189 -13.860 1.00 96.94 175 ASP A N 1
ATOM 1430 C CA . ASP A 1 175 ? -7.832 -11.850 -13.834 1.00 96.94 175 ASP A CA 1
ATOM 1431 C C . ASP A 1 175 ? -8.560 -11.600 -12.508 1.00 96.94 175 ASP A C 1
ATOM 1433 O O . ASP A 1 175 ? -9.742 -11.249 -12.488 1.00 96.94 175 ASP A O 1
ATOM 1437 N N . SER A 1 176 ? -7.835 -11.709 -11.390 1.00 96.88 176 SER A N 1
ATOM 1438 C CA . SER A 1 176 ? -8.384 -11.473 -10.051 1.00 96.88 176 SER A CA 1
ATOM 1439 C C . SER A 1 176 ? -8.855 -10.027 -9.879 1.00 96.88 176 SER A C 1
ATOM 1441 O O . SER A 1 176 ? -9.978 -9.787 -9.431 1.00 96.88 176 SER A O 1
ATOM 1443 N N . VAL A 1 177 ? -8.020 -9.051 -10.261 1.00 97.50 177 VAL A N 1
ATOM 1444 C CA . VAL A 1 177 ? -8.374 -7.625 -10.182 1.00 97.50 177 VAL A CA 1
ATOM 1445 C C . VAL A 1 177 ? -9.558 -7.319 -11.098 1.00 97.50 177 VAL A C 1
ATOM 1447 O O . VAL A 1 177 ? -10.491 -6.649 -10.663 1.00 97.50 177 VAL A O 1
ATOM 1450 N N . GLN A 1 178 ? -9.570 -7.843 -12.328 1.00 97.69 178 GLN A N 1
ATOM 1451 C CA . GLN A 1 178 ? -10.644 -7.601 -13.295 1.00 97.69 178 GLN A CA 1
ATOM 1452 C C . GLN A 1 178 ? -11.975 -8.164 -12.797 1.00 97.69 178 GLN A C 1
ATOM 1454 O O . GLN A 1 178 ? -12.992 -7.470 -12.826 1.00 97.69 178 GLN A O 1
ATOM 1459 N N . SER A 1 179 ? -11.967 -9.408 -12.309 1.00 97.50 179 SER A N 1
ATOM 1460 C CA . SER A 1 179 ? -13.162 -10.060 -11.779 1.00 97.50 179 SER A CA 1
ATOM 1461 C C . SER A 1 179 ? -13.753 -9.279 -10.610 1.00 97.50 179 SER A C 1
ATOM 1463 O O . SER A 1 179 ? -14.969 -9.120 -10.537 1.00 97.50 179 SER A O 1
ATOM 1465 N N . LEU A 1 180 ? -12.911 -8.797 -9.693 1.00 96.94 180 LEU A N 1
ATOM 1466 C CA . LEU A 1 180 ? -13.365 -8.030 -8.535 1.00 96.94 180 LEU A CA 1
ATOM 1467 C C . LEU A 1 180 ? -13.835 -6.625 -8.925 1.00 96.94 180 LEU A C 1
ATOM 1469 O O . LEU A 1 180 ? -14.804 -6.136 -8.351 1.00 96.94 180 LEU A O 1
ATOM 1473 N N . PHE A 1 181 ? -13.189 -5.988 -9.903 1.00 96.38 181 PHE A N 1
ATOM 1474 C CA . PHE A 1 181 ? -13.551 -4.649 -10.364 1.00 96.38 181 PHE A CA 1
ATOM 1475 C C . PHE A 1 181 ? -14.881 -4.621 -11.128 1.00 96.38 181 PHE A C 1
ATOM 1477 O O . PHE A 1 181 ? -15.663 -3.690 -10.959 1.00 96.38 181 PHE A O 1
ATOM 1484 N N . ASN A 1 182 ? -15.200 -5.669 -11.891 1.00 94.00 182 ASN A N 1
ATOM 1485 C CA . ASN A 1 182 ? -16.487 -5.787 -12.589 1.00 94.00 182 ASN A CA 1
ATOM 1486 C C . ASN A 1 182 ? -17.699 -5.853 -11.640 1.00 94.00 182 ASN A C 1
ATOM 1488 O O . ASN A 1 182 ? -18.831 -5.684 -12.082 1.00 94.00 182 ASN A O 1
ATOM 1492 N N . MET A 1 183 ? -17.472 -6.111 -10.349 1.00 88.56 183 MET A N 1
ATOM 1493 C CA . MET A 1 183 ? -18.504 -6.142 -9.309 1.00 88.56 183 MET A CA 1
ATOM 1494 C C . MET A 1 183 ? -18.687 -4.779 -8.604 1.00 88.56 183 MET A C 1
ATOM 1496 O O . MET A 1 183 ? -19.327 -4.738 -7.554 1.00 88.56 183 MET A O 1
ATOM 1500 N N . THR A 1 184 ? -18.097 -3.690 -9.126 1.00 81.12 184 THR A N 1
ATOM 1501 C CA . THR A 1 184 ? -18.065 -2.347 -8.497 1.00 81.12 184 THR A CA 1
ATOM 1502 C C . THR A 1 184 ? -18.766 -1.235 -9.274 1.00 81.12 184 THR A C 1
ATOM 1504 O O . THR A 1 184 ? -19.024 -1.399 -10.482 1.00 81.12 184 THR A O 1
#

Sequence (184 aa):
MNRAYVVMGEKQDADWIKNIQQLIYHQKTLEEEIKLWCSHIPPRINLNQSEGFNSELAYFVQGRGISCREWIHRPFLYYAIHQPAEDPIMPQIMPLAQECLRLCVEWQSNVLPYHLHHGTWYQARSSATRALLLIAAFRSGTIEMPLNWKHTVQLALNCLQHWARDGSDIAQAADSVQSLFNMT

Organism: NCBI:txid1131564

Foldseek 3Di:
DDVLCVVQPPDDNCVCVVVVVVLLVVLVVQLVVLVVVVVPPDLCLDPVNDDPDPPPSSLVVVLVSLVSNLVSLVVLLVSQLPDDLPPPCNVVSQVSNQSNLVSLQVSLVSDPLQDDDPCNVVVLVSLLVSLVSQLSSVVSVRHDHDPCSLVSLVSSLVSLVNCCVVDVVSVVSSVVSVVSSVVD

Radius of gyration: 17.17 Å; chains: 1; bounding box: 39×36×41 Å

pLDDT: mean 86.8, std 15.13, range [33.06, 98.5]